Protein AF-A0A7C1WKE9-F1 (afdb_monomer)

Sequence (189 aa):
MGILKKLLPLLVLLLALAALLFVAGWFRPERHAARTRGVYRVPTEKVWERLANVQVWPSWLEAFHTVSSRPDVDGHDAYSVGTEFGDAVLVVEHQDDSGRLTTLLDAGAFQGRWIYELKDVPAGSELTITEIGDVGNPFLRGVMMFKDPHESMRDFLTDLGRALEVEPSIEDIDVTVEQAEADATRREE

Mean predicted aligned error: 4.4 Å

Secondary structure (DSSP, 8-state):
--THHHHHHHHHHHHHHHHHHHHHHHTS-SEEEEEEEEEESS-HHHHHHHHT-GGGGGGT-TT-SEEEEEEEETTEEEEEEEETTEEEEEEEEEE-SSSEEEEEEE-SS-EEEEEEEEEEETTEEEEEEEEEEE---HHHHHHHTTS-TTHHHHHHHHHHHHHTT-PPEEEEE---HHHHHHHHHTT--

Foldseek 3Di:
DDPVVVVVVVVVVVVVVLVVLLVQ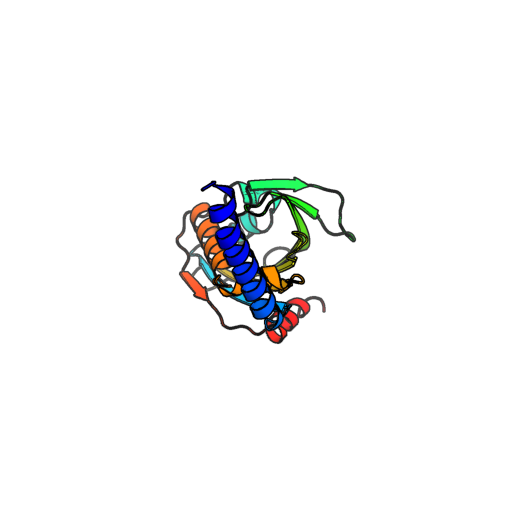LVPPDQKWKWKKKWDWQAALVLLCVQVVDPQCCCVQQVQWVHWDWDDADPPWTKIFTQGPLGIWIKTFPDDDDGFWTWIWIGPPQKIKIWIWGWDADPSHIMIMIMIIMGGPRSSVSSVCVPPDPCVSVVSRSQSSCVVVVTGIDMDIDDDGNVRSVCVVCVPVD

Nearest PDB structures (foldseek):
  3ijt-assembly1_A  TM=7.240E-01  e=4.901E-06  Streptococcus mutans
  4xrt-assembly1_A  TM=7.146E-01  e=1.389E-05  Streptomyces steffisburgensis
  3tfz-assembly1_B  TM=8.161E-01  e=7.883E-05  Streptomyces sp. R1128
  3pu2-assembly5_E  TM=6.970E-01  e=6.626E-05  Cereibacter sphaeroides 2.4.1
  4xrw-assembly1_A  TM=6.437E-01  e=1.652E-05  Amycolatopsis orientalis

pLDDT: mean 94.06, std 8.12, range [39.19, 98.75]

Solvent-accessible surface area (backbone atoms only — not comparable to full-atom values): 10120 Å² total; per-residue (Å²): 138,59,70,66,73,61,48,51,61,53,51,53,50,52,52,52,51,52,50,49,28,27,56,54,8,61,77,44,73,47,64,45,39,33,31,36,35,31,38,34,81,42,58,49,67,68,54,40,67,55,65,78,36,65,73,56,35,47,80,46,34,83,69,30,72,39,56,40,84,51,78,60,58,97,87,23,58,25,29,45,29,32,37,93,92,42,71,28,39,40,32,45,78,42,70,62,97,78,41,42,41,29,34,40,39,42,55,84,63,39,36,34,38,38,39,39,40,43,43,80,45,101,72,25,17,35,42,36,42,37,41,45,35,38,34,83,41,33,46,59,39,29,56,50,74,78,54,66,79,55,50,69,54,53,49,50,45,48,28,50,16,59,70,67,75,40,82,50,54,74,48,79,43,96,52,50,52,69,56,52,53,54,62,69,53,72,74,83,118

Radius of gyration: 19.4 Å; Cα contacts (8 Å, |Δi|>4): 355; chains: 1; bounding box: 64×35×43 Å

Structure (mmCIF, N/CA/C/O backbone):
data_AF-A0A7C1WKE9-F1
#
_entry.id   AF-A0A7C1WKE9-F1
#
loop_
_atom_site.group_PDB
_atom_site.id
_atom_site.type_symbol
_atom_site.label_atom_id
_atom_site.label_alt_id
_atom_site.label_comp_id
_atom_site.label_asym_id
_atom_site.label_entity_id
_atom_site.label_seq_id
_atom_site.pdbx_PDB_ins_code
_atom_site.Cartn_x
_atom_site.Cartn_y
_atom_site.Cartn_z
_atom_site.occupancy
_atom_site.B_iso_or_equiv
_atom_site.auth_seq_id
_atom_site.auth_comp_id
_atom_site.auth_asym_id
_atom_site.auth_atom_id
_atom_site.pdbx_PDB_model_num
ATOM 1 N N . MET A 1 1 ? 44.141 -13.281 -24.344 1.00 54.69 1 MET A N 1
ATOM 2 C CA . MET A 1 1 ? 42.767 -13.232 -24.898 1.00 54.69 1 MET A CA 1
ATOM 3 C C . MET A 1 1 ? 41.863 -12.653 -23.811 1.00 54.69 1 MET A C 1
ATOM 5 O O . MET A 1 1 ? 41.431 -13.380 -22.929 1.00 54.69 1 MET A O 1
ATOM 9 N N . GLY A 1 2 ? 41.787 -11.322 -23.756 1.00 69.00 2 GLY A N 1
ATOM 10 C CA . GLY A 1 2 ? 41.498 -10.574 -22.528 1.00 69.00 2 GLY A CA 1
ATOM 11 C C . GLY A 1 2 ? 40.038 -10.578 -22.084 1.00 69.00 2 GLY A C 1
ATOM 12 O O . GLY A 1 2 ? 39.134 -10.764 -22.895 1.00 69.00 2 GLY A O 1
ATOM 13 N N . ILE A 1 3 ? 39.849 -10.313 -20.789 1.00 72.75 3 ILE A N 1
ATOM 14 C CA . ILE A 1 3 ? 38.581 -10.136 -20.059 1.00 72.75 3 ILE A CA 1
ATOM 15 C C . ILE A 1 3 ? 37.539 -9.346 -20.878 1.00 72.75 3 ILE A C 1
ATOM 17 O O . ILE A 1 3 ? 36.375 -9.727 -20.917 1.00 72.75 3 ILE A O 1
ATOM 21 N N . LEU A 1 4 ? 37.974 -8.346 -21.650 1.00 73.06 4 LEU A N 1
ATOM 22 C CA . LEU A 1 4 ? 37.130 -7.539 -22.536 1.00 73.06 4 LEU A CA 1
ATOM 23 C C . LEU A 1 4 ? 36.320 -8.352 -23.571 1.00 73.06 4 LEU A C 1
ATOM 25 O O . LEU A 1 4 ? 35.161 -8.037 -23.822 1.00 73.06 4 LEU A O 1
ATOM 29 N N . LYS A 1 5 ? 36.873 -9.444 -24.123 1.00 77.06 5 LYS A N 1
ATOM 30 C CA . LYS A 1 5 ? 36.146 -10.325 -25.063 1.00 77.06 5 LYS A CA 1
ATOM 31 C C . LYS A 1 5 ? 35.060 -11.165 -24.380 1.00 77.06 5 LYS A C 1
ATOM 33 O O . LYS A 1 5 ? 34.159 -11.629 -25.064 1.00 77.06 5 LYS A O 1
ATOM 38 N N . LYS A 1 6 ? 35.156 -11.378 -23.060 1.00 81.31 6 LYS A N 1
ATOM 39 C CA . LYS A 1 6 ? 34.138 -12.077 -22.253 1.00 81.31 6 LYS A CA 1
ATOM 40 C C . LYS A 1 6 ? 33.083 -11.116 -21.698 1.00 81.31 6 LYS A C 1
ATOM 42 O O . LYS A 1 6 ? 31.936 -11.513 -21.544 1.00 81.31 6 LYS A O 1
ATOM 47 N N . LEU A 1 7 ? 33.453 -9.859 -21.449 1.00 89.81 7 LEU A N 1
ATOM 48 C CA . LEU A 1 7 ? 32.518 -8.823 -21.004 1.00 89.81 7 LEU A CA 1
ATOM 49 C C . LEU A 1 7 ? 31.553 -8.390 -22.113 1.00 89.81 7 LEU A C 1
ATOM 51 O O . LEU A 1 7 ? 30.388 -8.142 -21.834 1.00 89.81 7 LEU A O 1
ATOM 55 N N . LEU A 1 8 ? 32.009 -8.352 -23.367 1.00 93.62 8 LEU A N 1
ATOM 56 C CA . LEU A 1 8 ? 31.164 -7.964 -24.497 1.00 93.62 8 LEU A CA 1
ATOM 57 C C . LEU A 1 8 ? 29.917 -8.858 -24.694 1.00 93.62 8 LEU A C 1
ATOM 59 O O . LEU A 1 8 ? 28.824 -8.303 -24.760 1.00 93.62 8 LEU A O 1
ATOM 63 N N . PRO A 1 9 ? 30.007 -10.204 -24.765 1.00 93.94 9 PRO A N 1
ATOM 64 C CA . PRO A 1 9 ? 28.819 -11.047 -24.918 1.00 93.94 9 PRO A CA 1
ATOM 65 C C . PRO A 1 9 ? 27.896 -10.989 -23.696 1.00 93.94 9 PRO A C 1
ATOM 67 O O . PRO A 1 9 ? 26.682 -11.032 -23.863 1.00 93.94 9 PRO A O 1
ATOM 70 N N . LEU A 1 10 ? 28.449 -10.844 -22.485 1.00 94.94 10 LEU A N 1
ATOM 71 C CA . LEU A 1 10 ? 27.648 -10.648 -21.276 1.00 94.94 10 LEU A CA 1
ATOM 72 C C . LEU A 1 10 ? 26.853 -9.338 -21.347 1.00 94.94 10 LEU A C 1
ATOM 74 O O . LEU A 1 10 ? 25.659 -9.333 -21.073 1.00 94.94 10 LEU A O 1
ATOM 78 N N . LEU A 1 11 ? 27.491 -8.243 -21.768 1.00 95.62 11 LEU A N 1
ATOM 79 C CA . LEU A 1 11 ? 26.818 -6.959 -21.954 1.00 95.62 11 LEU A CA 1
ATOM 80 C C . LEU A 1 11 ? 25.716 -7.048 -23.019 1.00 95.62 11 LEU A C 1
ATOM 82 O O . LEU A 1 11 ? 24.614 -6.562 -22.790 1.00 95.62 11 LEU A O 1
ATOM 86 N N . VAL A 1 12 ? 25.983 -7.704 -24.153 1.00 96.75 12 VAL A N 1
ATOM 87 C CA . VAL A 1 12 ? 24.974 -7.923 -25.205 1.00 96.75 12 VAL A CA 1
ATOM 88 C C . VAL A 1 12 ? 23.787 -8.728 -24.673 1.00 96.75 12 VAL A C 1
ATOM 90 O O . VAL A 1 12 ? 22.647 -8.366 -24.947 1.00 96.75 12 VAL A O 1
ATOM 93 N N . LEU A 1 13 ? 24.034 -9.776 -23.882 1.00 96.88 13 LEU A N 1
ATOM 94 C CA . LEU A 1 13 ? 22.974 -10.569 -23.262 1.00 96.88 13 LEU A CA 1
ATOM 95 C C . LEU A 1 13 ? 22.125 -9.734 -22.291 1.00 96.88 13 LEU A C 1
ATOM 97 O O . LEU A 1 13 ? 20.900 -9.805 -22.347 1.00 96.88 13 LEU A O 1
ATOM 101 N N . LEU A 1 14 ? 22.755 -8.921 -21.437 1.00 96.88 14 LEU A N 1
ATOM 102 C CA . LEU A 1 14 ? 22.046 -8.046 -20.497 1.00 96.88 14 LEU A CA 1
ATOM 103 C C . LEU A 1 14 ? 21.197 -6.996 -21.222 1.00 96.88 14 LEU A C 1
ATOM 105 O O . LEU A 1 14 ? 20.050 -6.771 -20.845 1.00 96.88 14 LEU A O 1
ATOM 109 N N . LEU A 1 15 ? 21.725 -6.394 -22.291 1.00 97.69 15 LEU A N 1
ATOM 110 C CA . LEU A 1 15 ? 20.976 -5.445 -23.116 1.00 97.69 15 LEU A CA 1
ATOM 111 C C . LEU A 1 15 ? 19.807 -6.118 -23.845 1.00 97.69 15 LEU A C 1
ATOM 113 O O . LEU A 1 15 ? 18.724 -5.545 -23.909 1.00 97.69 15 LEU A O 1
ATOM 117 N N . ALA A 1 16 ? 19.998 -7.337 -24.358 1.00 97.56 16 ALA A N 1
ATOM 118 C CA . ALA A 1 16 ? 18.929 -8.105 -24.990 1.00 97.56 16 ALA A C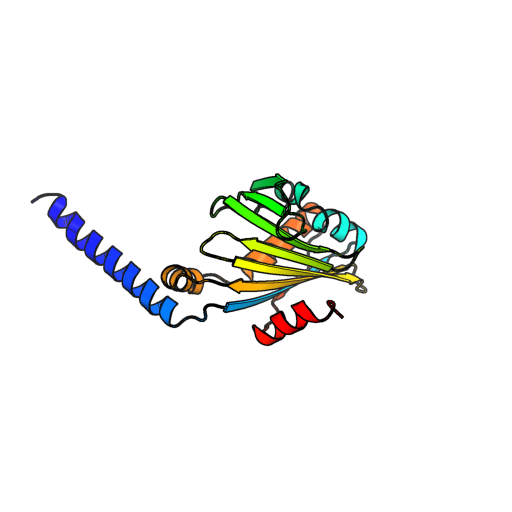A 1
ATOM 119 C C . ALA A 1 16 ? 17.814 -8.453 -23.991 1.00 97.56 16 ALA A C 1
ATOM 121 O O . ALA A 1 16 ? 16.636 -8.326 -24.321 1.00 97.56 16 ALA A O 1
ATOM 122 N N . LEU A 1 17 ? 18.171 -8.833 -22.760 1.00 96.94 17 LEU A N 1
ATOM 123 C CA . LEU A 1 17 ? 17.201 -9.093 -21.698 1.00 96.94 17 LEU A CA 1
ATOM 124 C C . LEU A 1 17 ? 16.449 -7.818 -21.299 1.00 96.94 17 LEU A C 1
ATOM 126 O O . LEU A 1 17 ? 15.226 -7.839 -21.186 1.00 96.94 17 LEU A O 1
ATOM 130 N N . ALA A 1 18 ? 17.154 -6.695 -21.149 1.00 96.81 18 ALA A N 1
ATOM 131 C CA . ALA A 1 18 ? 16.524 -5.418 -20.837 1.00 96.81 18 ALA A CA 1
ATOM 132 C C . ALA A 1 18 ? 15.559 -4.962 -21.945 1.00 96.81 18 ALA A C 1
ATOM 134 O O . ALA A 1 18 ? 14.454 -4.506 -21.654 1.00 96.81 18 ALA A O 1
ATOM 135 N N . ALA A 1 19 ? 15.940 -5.147 -23.213 1.00 97.62 19 ALA A N 1
ATOM 136 C CA . ALA A 1 19 ? 15.076 -4.874 -24.356 1.00 97.62 19 ALA A CA 1
ATOM 137 C C . ALA A 1 19 ? 13.833 -5.777 -24.364 1.00 97.62 19 ALA A C 1
ATOM 139 O O . ALA A 1 19 ? 12.737 -5.300 -24.650 1.00 97.62 19 ALA A O 1
ATOM 140 N N . LEU A 1 20 ? 13.975 -7.058 -24.007 1.00 97.31 20 LEU A N 1
ATOM 141 C CA . LEU 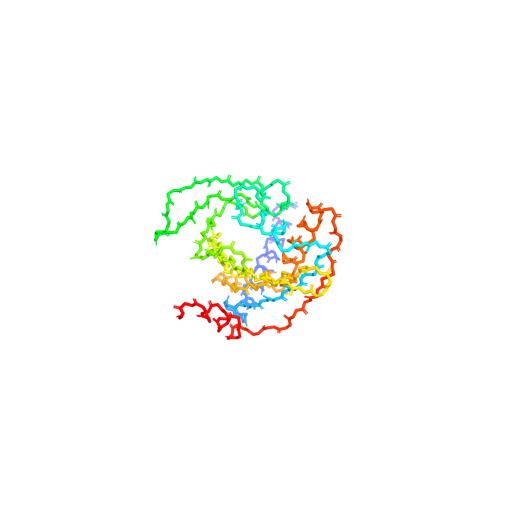A 1 20 ? 12.844 -7.980 -23.909 1.00 97.31 20 LEU A CA 1
ATOM 142 C C . LEU A 1 20 ? 11.852 -7.548 -22.822 1.00 97.31 20 LEU A C 1
ATOM 144 O O . LEU A 1 20 ? 10.653 -7.525 -23.084 1.00 97.31 20 LEU A O 1
ATOM 148 N N . LEU A 1 21 ? 12.342 -7.165 -21.638 1.00 97.69 21 LEU A N 1
ATOM 149 C CA . LEU A 1 21 ? 11.501 -6.646 -20.553 1.00 97.69 21 LEU A CA 1
ATOM 150 C C . LEU A 1 21 ? 10.772 -5.367 -20.974 1.00 97.69 21 LEU A C 1
ATOM 152 O O . LEU A 1 21 ? 9.570 -5.249 -20.762 1.00 97.69 21 LEU A O 1
ATOM 156 N N . PHE A 1 22 ? 11.474 -4.444 -21.634 1.00 97.38 22 PHE A N 1
ATOM 157 C CA . PHE A 1 22 ? 10.868 -3.223 -22.159 1.00 97.38 22 PHE A CA 1
ATOM 158 C C . PHE A 1 22 ? 9.744 -3.523 -23.161 1.00 97.38 22 PHE A C 1
ATOM 160 O O . PHE A 1 22 ? 8.651 -2.976 -23.037 1.00 97.38 22 PHE A O 1
ATOM 167 N N . VAL A 1 23 ? 9.981 -4.418 -24.128 1.00 97.62 23 VAL A N 1
ATOM 168 C CA . VAL A 1 23 ? 8.966 -4.815 -25.118 1.00 97.62 23 VAL A CA 1
ATOM 169 C C . VAL A 1 23 ? 7.790 -5.518 -24.444 1.00 97.62 23 VAL A C 1
ATOM 171 O O . VAL A 1 23 ? 6.647 -5.199 -24.751 1.00 97.62 23 VAL A O 1
ATOM 174 N N . ALA A 1 24 ? 8.039 -6.436 -23.508 1.00 96.44 24 ALA A N 1
ATOM 175 C CA . ALA A 1 24 ? 6.979 -7.126 -22.779 1.00 96.44 24 ALA A CA 1
ATOM 176 C C . ALA A 1 24 ? 6.102 -6.140 -21.994 1.00 96.44 24 ALA A C 1
ATOM 178 O O . ALA A 1 24 ? 4.878 -6.179 -22.104 1.00 96.44 24 ALA A O 1
ATOM 179 N N . GLY A 1 25 ? 6.718 -5.213 -21.259 1.00 95.38 25 GLY A N 1
ATOM 180 C CA . GLY A 1 25 ? 6.001 -4.199 -20.493 1.00 95.38 25 GLY A CA 1
ATOM 181 C C . GLY A 1 25 ? 5.319 -3.126 -21.343 1.00 95.38 25 GLY A C 1
ATOM 182 O O . GLY A 1 25 ? 4.332 -2.541 -20.902 1.00 95.38 25 GLY A O 1
ATOM 183 N N . TRP A 1 26 ? 5.754 -2.915 -22.588 1.00 95.94 26 TRP A N 1
ATOM 184 C CA . TRP A 1 26 ? 5.042 -2.068 -23.550 1.00 95.94 26 TRP A CA 1
ATOM 185 C C . TRP A 1 26 ? 3.631 -2.589 -23.859 1.00 95.94 26 TRP A C 1
ATOM 187 O O . TRP A 1 26 ? 2.717 -1.799 -24.068 1.00 95.94 26 TRP A O 1
ATOM 197 N N . PHE A 1 27 ? 3.433 -3.911 -23.840 1.00 95.75 27 PHE A N 1
ATOM 198 C CA . PHE A 1 27 ? 2.121 -4.542 -24.034 1.00 95.75 27 PHE A CA 1
ATOM 199 C C . PHE A 1 27 ? 1.302 -4.674 -22.744 1.00 95.75 27 PHE A C 1
ATOM 201 O O . PHE A 1 27 ? 0.187 -5.195 -22.777 1.00 95.75 27 PHE A O 1
ATOM 208 N N . ARG A 1 28 ? 1.840 -4.239 -21.600 1.00 93.62 28 ARG A N 1
ATOM 209 C CA . ARG A 1 28 ? 1.120 -4.243 -20.325 1.00 93.62 28 ARG A CA 1
ATOM 210 C C . ARG A 1 28 ? 0.379 -2.915 -20.142 1.00 93.62 28 ARG A C 1
ATOM 212 O O . ARG A 1 28 ? 0.954 -1.872 -20.459 1.00 93.62 28 ARG A O 1
ATOM 219 N N . PRO A 1 29 ? -0.858 -2.942 -19.615 1.00 93.50 29 PRO A N 1
ATOM 220 C CA . PRO A 1 29 ? -1.557 -1.730 -19.211 1.00 93.50 29 PRO A CA 1
ATOM 221 C C . PRO A 1 29 ? -0.726 -0.896 -18.231 1.00 93.50 29 PRO A C 1
ATOM 223 O O . PRO A 1 29 ? -0.015 -1.448 -17.392 1.00 93.50 29 PRO A O 1
ATOM 226 N N . GLU A 1 30 ? -0.831 0.426 -18.347 1.00 94.06 30 GLU A N 1
ATOM 227 C CA . GLU A 1 30 ? -0.261 1.379 -17.384 1.00 94.06 30 GLU A CA 1
ATOM 228 C C . GLU A 1 30 ? -0.926 1.262 -16.020 1.00 94.06 30 GLU A C 1
ATOM 230 O O . GLU A 1 30 ? -0.241 1.193 -15.000 1.00 94.06 30 GLU A O 1
ATOM 235 N N . ARG A 1 31 ? -2.256 1.150 -16.034 1.00 94.88 31 ARG A N 1
ATOM 236 C CA . ARG A 1 31 ? -3.070 0.976 -14.840 1.00 94.88 31 ARG A CA 1
ATOM 237 C C . ARG A 1 31 ? -3.374 -0.479 -14.555 1.00 94.88 31 ARG A C 1
ATOM 239 O O . ARG A 1 31 ? -3.693 -1.254 -15.457 1.00 94.88 31 ARG A O 1
ATOM 246 N N . HIS A 1 32 ? -3.344 -0.815 -13.279 1.00 95.06 32 HIS A N 1
ATOM 247 C CA . HIS A 1 32 ? -3.804 -2.086 -12.753 1.00 95.06 32 HIS A CA 1
ATOM 248 C C . HIS A 1 32 ? -4.565 -1.853 -11.453 1.00 95.06 32 HIS A C 1
ATOM 250 O O . HIS A 1 32 ? -4.479 -0.788 -10.844 1.00 95.06 32 HIS A O 1
ATOM 256 N N . ALA A 1 33 ? -5.342 -2.853 -11.064 1.00 96.69 33 ALA A N 1
ATOM 257 C CA . ALA A 1 33 ? -6.023 -2.856 -9.790 1.00 96.69 33 ALA A CA 1
ATOM 258 C C . ALA A 1 33 ? -5.912 -4.236 -9.165 1.00 96.69 33 ALA A C 1
ATOM 260 O O . ALA A 1 33 ? -5.859 -5.244 -9.875 1.00 96.69 33 ALA A O 1
ATOM 261 N N . ALA A 1 34 ? -5.883 -4.252 -7.844 1.00 97.69 34 ALA A N 1
ATOM 262 C CA . ALA A 1 34 ? -5.886 -5.466 -7.059 1.00 97.69 34 ALA A CA 1
ATOM 263 C C . ALA A 1 34 ? -6.632 -5.212 -5.750 1.00 97.69 34 ALA A C 1
ATOM 265 O O . ALA A 1 34 ? -6.722 -4.080 -5.269 1.00 97.69 34 ALA A O 1
ATOM 266 N N . ARG A 1 35 ? -7.231 -6.267 -5.202 1.00 98.38 35 ARG A N 1
ATOM 267 C CA . ARG A 1 35 ? -8.013 -6.182 -3.974 1.00 98.38 35 ARG A CA 1
ATOM 268 C C . ARG A 1 35 ? -7.756 -7.389 -3.106 1.00 98.38 35 ARG A C 1
ATOM 270 O O . ARG A 1 35 ? -7.774 -8.522 -3.576 1.00 98.38 35 ARG A O 1
ATOM 277 N N . THR A 1 36 ? -7.579 -7.134 -1.823 1.00 98.75 36 THR A N 1
ATOM 278 C CA . THR A 1 36 ? -7.370 -8.178 -0.828 1.00 98.75 36 THR A CA 1
ATOM 279 C C . THR A 1 36 ? -8.150 -7.829 0.422 1.00 98.75 36 THR A C 1
ATOM 281 O O . THR A 1 36 ? -8.257 -6.664 0.808 1.00 98.75 36 THR A O 1
ATOM 284 N N . ARG A 1 37 ? -8.718 -8.842 1.062 1.00 98.56 37 ARG A N 1
ATOM 285 C CA . ARG A 1 37 ? -9.500 -8.706 2.282 1.00 98.56 37 ARG A CA 1
ATOM 286 C C . ARG A 1 37 ? -8.854 -9.493 3.411 1.00 98.56 37 ARG A C 1
ATOM 288 O O . ARG A 1 37 ? -8.516 -10.658 3.230 1.00 98.56 37 ARG A O 1
ATOM 295 N N . GLY A 1 38 ? -8.770 -8.878 4.587 1.00 98.62 38 GLY A N 1
ATOM 296 C CA . GLY A 1 38 ? -8.392 -9.515 5.844 1.00 98.62 38 GLY A CA 1
ATOM 297 C C . GLY A 1 38 ? -9.514 -9.438 6.877 1.00 98.62 38 GLY A C 1
ATOM 298 O O . GLY A 1 38 ? -10.144 -8.394 7.037 1.00 98.62 38 GLY A O 1
ATOM 299 N N . VAL A 1 39 ? -9.758 -10.531 7.603 1.00 98.69 39 VAL A N 1
ATOM 300 C CA . VAL A 1 39 ? -10.671 -10.556 8.757 1.00 98.69 39 VAL A CA 1
ATOM 301 C C . VAL A 1 39 ? -9.880 -10.784 10.039 1.00 98.69 39 VAL A C 1
ATOM 303 O O . VAL A 1 39 ? -9.194 -11.800 10.170 1.00 98.69 39 VAL A O 1
ATOM 306 N N . TYR A 1 40 ? -10.030 -9.875 11.003 1.00 98.56 40 TYR A N 1
ATOM 307 C CA . TYR A 1 40 ? -9.383 -9.921 12.312 1.00 98.56 40 TYR A CA 1
ATOM 308 C C . TYR A 1 40 ? -10.402 -10.183 13.420 1.00 98.56 40 TYR A C 1
ATOM 310 O O . TYR A 1 40 ? -11.486 -9.601 13.448 1.00 98.56 40 TYR A O 1
ATOM 318 N N . ARG A 1 41 ? -10.034 -11.008 14.407 1.00 98.06 41 ARG A N 1
ATOM 319 C CA . ARG A 1 41 ? -10.877 -11.288 15.588 1.00 98.06 41 ARG A CA 1
ATOM 320 C C . ARG A 1 41 ? -10.728 -10.230 16.684 1.00 98.06 41 ARG A C 1
ATOM 322 O O . ARG A 1 41 ? -10.586 -10.557 17.861 1.00 98.06 41 ARG A O 1
ATOM 329 N N . VAL A 1 42 ? -10.732 -8.962 16.287 1.00 98.12 42 VAL A N 1
ATOM 330 C CA . VAL A 1 42 ? -10.696 -7.795 17.177 1.00 98.12 42 VAL A CA 1
ATOM 331 C C . VAL A 1 42 ? -11.708 -6.743 16.702 1.00 98.12 42 VAL A C 1
ATOM 333 O O . VAL A 1 42 ? -12.057 -6.748 15.519 1.00 98.12 42 VAL A O 1
ATOM 336 N N . PRO A 1 43 ? -12.188 -5.854 17.593 1.00 97.62 43 PRO A N 1
ATOM 337 C CA . PRO A 1 43 ? -13.066 -4.745 17.213 1.00 97.62 43 PRO A CA 1
ATOM 338 C C . PRO A 1 43 ? -12.419 -3.803 16.189 1.00 97.62 43 PRO A C 1
ATOM 340 O O . PRO A 1 43 ? -11.189 -3.677 16.160 1.00 97.62 43 PRO A O 1
ATOM 343 N N . THR A 1 44 ? -13.237 -3.135 15.374 1.00 97.19 44 THR A N 1
ATOM 344 C CA . THR A 1 44 ? -12.781 -2.187 14.345 1.00 97.19 44 THR A CA 1
ATOM 345 C C . THR A 1 44 ? -11.971 -1.043 14.942 1.00 97.19 44 THR A C 1
ATOM 347 O O . THR A 1 44 ? -10.966 -0.654 14.357 1.00 97.19 44 THR A O 1
ATOM 350 N N . GLU A 1 45 ? -12.286 -0.585 16.153 1.00 96.56 45 GLU A N 1
ATOM 351 C CA . GLU A 1 45 ? -11.559 0.501 16.816 1.00 96.56 45 GLU A CA 1
ATOM 352 C C . GLU A 1 45 ? -10.073 0.168 17.000 1.00 96.56 45 GLU A C 1
ATOM 354 O O . GLU A 1 45 ? -9.213 1.008 16.750 1.00 96.56 45 GLU A O 1
ATOM 359 N N . LYS A 1 46 ? -9.746 -1.085 17.347 1.00 96.44 46 LYS A N 1
ATOM 360 C CA . LYS A 1 46 ? -8.347 -1.517 17.510 1.00 96.44 46 LYS A CA 1
ATOM 361 C C . LYS A 1 46 ? -7.575 -1.520 16.194 1.00 96.44 46 LYS A C 1
ATOM 363 O O . LYS A 1 46 ? -6.389 -1.200 16.177 1.00 96.44 46 LYS A O 1
ATOM 368 N N . VAL A 1 47 ? -8.233 -1.920 15.107 1.00 97.56 47 VAL A N 1
ATOM 369 C CA . VAL A 1 47 ? -7.640 -1.885 13.764 1.00 97.56 47 VAL A CA 1
ATOM 370 C C . VAL A 1 47 ? -7.444 -0.431 13.337 1.00 97.56 47 VAL A C 1
ATOM 372 O O . VAL A 1 47 ? -6.368 -0.059 12.867 1.00 97.56 47 VAL A O 1
ATOM 375 N N . TRP A 1 48 ? -8.458 0.403 13.569 1.00 97.69 48 TRP A N 1
ATOM 376 C CA . TRP A 1 48 ? -8.464 1.810 13.198 1.00 97.69 48 TRP A CA 1
ATOM 377 C C . TRP A 1 48 ? -7.373 2.615 13.908 1.00 97.69 48 TRP A C 1
ATOM 379 O O . TRP A 1 48 ? -6.651 3.349 13.245 1.00 97.69 48 TRP A O 1
ATOM 389 N N . GLU A 1 49 ? -7.163 2.418 15.215 1.00 95.19 49 GLU A N 1
ATOM 390 C CA . GLU A 1 49 ? -6.097 3.078 15.992 1.00 95.19 49 GLU A CA 1
ATOM 391 C C . GLU A 1 49 ? -4.700 2.936 15.359 1.00 95.19 49 GLU A C 1
ATOM 393 O O . GLU A 1 49 ? -3.866 3.839 15.467 1.00 95.19 49 GLU A O 1
ATOM 398 N N . ARG A 1 50 ? -4.432 1.805 14.693 1.00 95.62 50 ARG A N 1
ATOM 399 C CA . ARG A 1 50 ? -3.170 1.547 13.984 1.00 95.62 50 ARG A CA 1
ATOM 400 C C . ARG A 1 50 ? -3.188 2.089 12.562 1.00 95.62 50 ARG A C 1
ATOM 402 O O . ARG A 1 50 ? -2.225 2.730 12.146 1.00 95.62 50 ARG A O 1
ATOM 409 N N . LEU A 1 51 ? -4.272 1.829 11.835 1.00 97.25 51 LEU A N 1
ATOM 410 C CA . LEU A 1 51 ? -4.420 2.197 10.430 1.00 97.25 51 LEU A CA 1
ATOM 411 C C . LEU A 1 51 ? -4.423 3.721 10.239 1.00 97.25 51 LEU A C 1
ATOM 413 O O . LEU A 1 51 ? -3.674 4.237 9.416 1.00 97.25 51 LEU A O 1
ATOM 417 N N . ALA A 1 52 ? -5.208 4.435 11.046 1.00 96.19 52 ALA A N 1
ATOM 418 C CA . ALA A 1 52 ? -5.441 5.876 10.964 1.00 96.19 52 ALA A CA 1
ATOM 419 C C . ALA A 1 52 ? -4.197 6.736 11.243 1.00 96.19 52 ALA A C 1
ATOM 421 O O . ALA A 1 52 ? -4.163 7.908 10.870 1.00 96.19 52 ALA A O 1
ATOM 422 N N . ASN A 1 53 ? -3.186 6.188 11.922 1.00 95.38 53 ASN A N 1
ATOM 423 C CA . ASN A 1 53 ? -1.985 6.920 12.306 1.00 95.38 53 ASN A CA 1
ATOM 424 C C . ASN A 1 53 ? -0.783 6.488 11.454 1.00 95.38 53 ASN A C 1
ATOM 426 O O . ASN A 1 53 ? 0.050 5.679 11.864 1.00 95.38 53 ASN A O 1
ATOM 430 N N . VAL A 1 54 ? -0.675 7.080 10.265 1.00 96.31 54 VAL A N 1
ATOM 431 C CA . VAL A 1 54 ? 0.395 6.813 9.287 1.00 96.31 54 VAL A CA 1
ATOM 432 C C . VAL A 1 54 ? 1.802 6.968 9.883 1.00 96.31 54 VAL A C 1
ATOM 434 O O . VAL A 1 54 ? 2.715 6.219 9.545 1.00 96.31 54 VAL A O 1
ATOM 437 N N . GLN A 1 55 ? 1.993 7.890 10.830 1.00 96.25 55 GLN A N 1
ATOM 438 C CA . GLN A 1 55 ? 3.304 8.153 11.438 1.00 96.25 55 GLN A CA 1
ATOM 439 C C . GLN A 1 55 ? 3.848 6.967 12.238 1.00 96.25 55 GLN A C 1
ATOM 441 O O . GLN A 1 55 ? 5.063 6.846 12.396 1.00 96.25 55 GLN A O 1
ATOM 446 N N . VAL A 1 56 ? 2.976 6.081 12.732 1.00 96.19 56 VAL A N 1
ATOM 447 C CA . VAL A 1 56 ? 3.397 4.887 13.477 1.00 96.19 56 VAL A CA 1
ATOM 448 C C . VAL A 1 56 ? 3.510 3.644 12.605 1.00 96.19 56 VAL A C 1
ATOM 450 O O . VAL A 1 56 ? 3.925 2.607 13.122 1.00 96.19 56 VAL A O 1
ATOM 453 N N . TRP A 1 57 ? 3.186 3.716 11.310 1.00 97.81 57 TRP A N 1
ATOM 454 C CA . TRP A 1 57 ? 3.292 2.569 10.402 1.00 97.81 57 TRP A CA 1
ATOM 455 C C . TRP A 1 57 ? 4.670 1.896 10.442 1.00 97.81 57 TRP A C 1
ATOM 457 O O . TRP A 1 57 ? 4.689 0.682 10.606 1.00 97.81 57 TRP A O 1
ATOM 467 N N . PRO A 1 58 ? 5.816 2.611 10.479 1.00 97.88 58 PRO A N 1
ATOM 468 C CA . PRO A 1 58 ? 7.128 1.960 10.554 1.00 97.88 58 PRO A CA 1
ATOM 469 C C . PRO A 1 58 ? 7.369 1.088 11.787 1.00 97.88 58 PRO A C 1
ATOM 471 O O . PRO A 1 58 ? 8.315 0.310 11.825 1.00 97.88 58 PRO A O 1
ATOM 474 N N . SER A 1 59 ? 6.551 1.234 12.835 1.00 97.50 59 SER A N 1
ATOM 475 C CA . SER A 1 59 ? 6.667 0.390 14.028 1.00 97.50 59 SER A CA 1
ATOM 476 C C . SER A 1 59 ? 6.091 -1.014 13.841 1.00 97.50 59 SER A C 1
ATOM 478 O O . SER A 1 59 ? 6.331 -1.870 14.692 1.00 97.50 59 SER A O 1
ATOM 480 N N . TRP A 1 60 ? 5.319 -1.247 12.775 1.00 97.81 60 TRP A N 1
ATOM 481 C CA . TRP A 1 60 ? 4.615 -2.510 12.568 1.00 97.81 60 TRP A CA 1
ATOM 482 C C . TRP A 1 60 ? 4.499 -2.971 11.111 1.00 97.81 60 TRP A C 1
ATOM 484 O O . TRP A 1 60 ? 4.379 -4.171 10.896 1.00 97.81 60 TRP A O 1
ATOM 494 N N . LEU A 1 61 ? 4.537 -2.060 10.140 1.00 97.69 61 LEU A N 1
ATOM 495 C CA . LEU A 1 61 ? 4.452 -2.339 8.710 1.00 97.69 61 LEU A CA 1
ATOM 496 C C . LEU A 1 61 ? 5.859 -2.382 8.110 1.00 97.69 61 LEU A C 1
ATOM 498 O O . LEU A 1 61 ? 6.496 -1.339 7.952 1.00 97.69 61 LEU A O 1
ATOM 502 N N . GLU A 1 62 ? 6.340 -3.571 7.755 1.00 96.88 62 GLU A N 1
ATOM 503 C CA . GLU A 1 62 ? 7.728 -3.786 7.327 1.00 96.88 62 GLU A CA 1
ATOM 504 C C . GLU A 1 62 ? 8.074 -3.035 6.034 1.00 96.88 62 GLU A C 1
ATOM 506 O O . GLU A 1 62 ? 9.207 -2.589 5.863 1.00 96.88 62 GLU A O 1
ATOM 511 N N . ALA A 1 63 ? 7.086 -2.814 5.160 1.00 94.75 63 ALA A N 1
ATOM 512 C CA . ALA A 1 63 ? 7.256 -2.073 3.910 1.00 94.75 63 ALA A CA 1
ATOM 513 C C . ALA A 1 63 ? 7.651 -0.591 4.106 1.00 94.75 63 ALA A C 1
ATOM 515 O O . ALA A 1 63 ? 8.159 0.038 3.173 1.00 94.75 63 ALA A O 1
ATOM 516 N N . PHE A 1 64 ? 7.425 -0.023 5.298 1.00 96.38 64 PHE A N 1
ATOM 517 C CA . PHE A 1 64 ? 7.738 1.367 5.630 1.00 96.38 64 PHE A CA 1
ATOM 518 C C . PHE A 1 64 ? 8.864 1.421 6.665 1.00 96.38 64 PHE A C 1
ATOM 520 O O . PHE A 1 64 ? 8.670 1.162 7.845 1.00 96.38 64 PHE A O 1
ATOM 527 N N . HIS A 1 65 ? 10.055 1.831 6.244 1.00 96.38 65 HIS A N 1
ATOM 528 C CA . HIS A 1 65 ? 11.221 1.945 7.122 1.00 96.38 65 HIS A CA 1
ATOM 529 C C . HIS A 1 65 ? 11.227 3.247 7.930 1.00 96.38 65 HIS A C 1
ATOM 531 O O . HIS A 1 65 ? 11.685 3.287 9.072 1.00 96.38 65 HIS A O 1
ATOM 537 N N . THR A 1 66 ? 10.755 4.337 7.326 1.00 96.88 66 THR A N 1
ATOM 538 C CA . THR A 1 66 ? 10.688 5.662 7.949 1.00 96.88 66 THR A CA 1
ATOM 539 C C . THR A 1 66 ? 9.424 6.377 7.497 1.00 96.88 66 THR A C 1
ATOM 541 O O . THR A 1 66 ? 8.968 6.196 6.371 1.00 96.88 66 THR A O 1
ATOM 544 N N . VAL A 1 67 ? 8.864 7.211 8.371 1.00 97.94 67 VAL A N 1
ATOM 545 C CA . VAL A 1 67 ? 7.785 8.149 8.047 1.00 97.94 67 VAL A CA 1
ATOM 546 C C . VAL A 1 67 ? 8.109 9.471 8.733 1.00 97.94 67 VAL A C 1
ATOM 548 O O . VAL A 1 67 ? 8.476 9.502 9.907 1.00 97.94 67 VAL A O 1
ATOM 551 N N . SER A 1 68 ? 8.001 10.571 7.995 1.00 97.44 68 SER A N 1
ATOM 552 C CA . SER A 1 68 ? 8.226 11.923 8.509 1.00 97.44 68 SER A CA 1
ATOM 553 C C . SER A 1 68 ? 7.243 12.895 7.875 1.00 97.44 68 SER A C 1
ATOM 555 O O . SER A 1 68 ? 7.000 12.835 6.671 1.00 97.44 68 SER A O 1
ATOM 557 N N . SER A 1 69 ? 6.657 13.783 8.678 1.00 96.69 69 SER A N 1
ATOM 558 C CA . SER A 1 69 ? 5.752 14.814 8.169 1.00 96.69 69 SER A CA 1
ATOM 559 C C . SER A 1 69 ? 6.472 15.757 7.209 1.00 96.69 69 SER A C 1
ATOM 561 O O . SER A 1 69 ? 7.654 16.069 7.374 1.00 96.69 69 SER A O 1
ATOM 563 N N . ARG A 1 70 ? 5.730 16.261 6.230 1.00 96.50 70 ARG A N 1
ATOM 564 C CA . ARG A 1 70 ? 6.165 17.296 5.287 1.00 96.50 70 ARG A CA 1
ATOM 565 C C . ARG A 1 70 ? 5.035 18.320 5.110 1.00 96.50 70 ARG A C 1
ATOM 567 O O . ARG A 1 70 ? 3.954 18.100 5.652 1.00 96.50 70 ARG A O 1
ATOM 574 N N . PRO A 1 71 ? 5.267 19.445 4.407 1.00 97.06 71 PRO A N 1
ATOM 575 C CA . PRO A 1 71 ? 4.177 20.342 4.037 1.00 97.06 71 PRO A CA 1
ATOM 576 C C . PRO A 1 71 ? 3.072 19.581 3.306 1.00 97.06 71 PRO A C 1
ATOM 578 O O . PRO A 1 71 ? 3.378 18.628 2.579 1.00 97.06 71 PRO A O 1
ATOM 581 N N . ASP A 1 72 ? 1.831 20.016 3.510 1.00 95.88 72 ASP A N 1
ATOM 582 C CA . ASP A 1 72 ? 0.663 19.445 2.852 1.00 95.88 72 ASP A CA 1
ATOM 583 C C . ASP A 1 72 ? 0.809 19.478 1.324 1.00 95.88 72 ASP A C 1
ATOM 585 O O . ASP A 1 72 ? 1.543 20.294 0.752 1.00 95.88 72 ASP A O 1
ATOM 589 N N . VAL A 1 73 ? 0.127 18.546 0.666 1.00 95.75 73 VAL A N 1
ATOM 590 C CA . VAL A 1 73 ? 0.014 18.490 -0.792 1.00 95.75 73 VAL A CA 1
ATOM 591 C C . VAL A 1 73 ? -1.451 18.712 -1.122 1.00 95.75 73 VAL A C 1
ATOM 593 O O . VAL A 1 73 ? -2.293 17.915 -0.726 1.00 95.75 73 VAL A O 1
ATOM 596 N N . ASP A 1 74 ? -1.755 19.818 -1.797 1.00 93.69 74 ASP A N 1
ATOM 597 C CA . ASP A 1 74 ? -3.122 20.203 -2.167 1.00 93.69 74 ASP A CA 1
ATOM 598 C C . ASP A 1 74 ? -4.105 20.235 -0.976 1.00 93.69 74 ASP A C 1
ATOM 600 O O . ASP A 1 74 ? -5.287 19.933 -1.119 1.00 93.69 74 ASP A O 1
ATOM 604 N N . GLY A 1 75 ? -3.628 20.624 0.216 1.00 94.00 75 GLY A N 1
ATOM 605 C CA . GLY A 1 75 ? -4.434 20.667 1.440 1.00 94.00 75 GLY A CA 1
ATOM 606 C C . GLY A 1 75 ? -4.580 19.325 2.165 1.00 94.00 75 GLY A C 1
ATOM 607 O O . GLY A 1 75 ? -5.285 19.267 3.172 1.00 94.00 75 GLY A O 1
ATOM 608 N N . HIS A 1 76 ? -3.917 18.269 1.689 1.00 96.06 76 HIS A N 1
ATOM 609 C CA . HIS A 1 76 ? -3.902 16.947 2.308 1.00 96.06 76 HIS A CA 1
ATOM 610 C C . HIS A 1 76 ? -2.637 16.709 3.133 1.00 96.06 76 HIS A C 1
ATOM 612 O O . HIS A 1 76 ? -1.532 17.095 2.734 1.00 96.06 76 HIS A O 1
ATOM 618 N N . ASP A 1 77 ? -2.791 15.998 4.253 1.00 97.25 77 ASP A N 1
ATOM 619 C CA . ASP A 1 77 ? -1.663 15.537 5.058 1.00 97.25 77 ASP A CA 1
ATOM 620 C C . ASP A 1 77 ? -0.715 14.698 4.200 1.00 97.25 77 ASP A C 1
ATOM 622 O O . ASP A 1 77 ? -1.117 13.740 3.534 1.00 97.25 77 ASP A O 1
ATOM 626 N N . ALA A 1 78 ? 0.567 15.050 4.235 1.00 98.00 78 ALA A N 1
ATOM 627 C CA . ALA A 1 78 ? 1.586 14.404 3.431 1.00 98.00 78 ALA A CA 1
ATOM 628 C C . ALA A 1 78 ? 2.800 14.013 4.273 1.00 98.00 78 ALA A C 1
ATOM 630 O O . ALA A 1 78 ? 3.189 14.682 5.238 1.00 98.00 78 ALA A O 1
ATOM 631 N N . TYR A 1 79 ? 3.441 12.929 3.849 1.00 98.31 79 TYR A N 1
ATOM 632 C CA . TYR A 1 79 ? 4.553 12.297 4.537 1.00 98.31 79 TYR A CA 1
ATOM 633 C C . TYR A 1 79 ? 5.659 11.938 3.546 1.00 98.31 79 TYR A C 1
ATOM 635 O O . TYR A 1 79 ? 5.397 11.456 2.446 1.00 98.31 79 TYR A O 1
ATOM 643 N N . SER A 1 80 ? 6.909 12.165 3.935 1.00 97.94 80 SER A N 1
ATOM 644 C CA . SER A 1 80 ? 8.058 11.531 3.289 1.00 97.94 80 SER A CA 1
ATOM 645 C C . SER A 1 80 ? 8.264 10.167 3.932 1.00 97.94 80 SER A C 1
ATOM 647 O O . SER A 1 80 ? 8.382 10.082 5.162 1.00 97.94 80 SER A O 1
ATOM 649 N N . VAL A 1 81 ? 8.294 9.117 3.114 1.00 97.88 81 VAL A N 1
ATOM 650 C CA . VAL A 1 81 ? 8.343 7.728 3.575 1.00 97.88 81 VAL A CA 1
ATOM 651 C C . VAL A 1 81 ? 9.508 6.987 2.931 1.00 97.88 81 VAL A C 1
ATOM 653 O O . VAL A 1 81 ? 9.749 7.132 1.737 1.00 97.88 81 VAL A O 1
ATOM 656 N N . GLY A 1 82 ? 10.250 6.215 3.718 1.00 97.38 82 GLY A N 1
ATOM 657 C CA . GLY A 1 82 ? 11.312 5.343 3.218 1.00 97.38 82 GLY A CA 1
ATOM 658 C C . GLY A 1 82 ? 10.785 3.928 3.017 1.00 97.38 82 GLY A C 1
ATOM 659 O O . GLY A 1 82 ? 10.199 3.365 3.938 1.00 97.38 82 GLY A O 1
ATOM 660 N N . THR A 1 83 ? 11.018 3.345 1.845 1.00 93.94 83 THR A N 1
ATOM 661 C CA . THR A 1 83 ? 10.586 1.982 1.483 1.00 93.94 83 THR A CA 1
ATOM 662 C C . THR A 1 83 ? 11.779 1.135 1.034 1.00 93.94 83 THR A C 1
ATOM 664 O O . THR A 1 83 ? 12.902 1.637 0.922 1.00 93.94 83 THR A O 1
ATOM 667 N N . GLU A 1 84 ? 11.565 -0.146 0.725 1.00 89.56 84 GLU A N 1
ATOM 668 C CA . GLU A 1 84 ? 12.597 -0.979 0.086 1.00 89.56 84 GLU A CA 1
ATOM 669 C C . GLU A 1 84 ? 13.038 -0.451 -1.296 1.00 89.56 84 GLU A C 1
ATOM 671 O O . GLU A 1 84 ? 14.167 -0.696 -1.723 1.00 89.56 84 GLU A O 1
ATOM 676 N N . PHE A 1 85 ? 12.181 0.325 -1.973 1.00 85.19 85 PHE A N 1
ATOM 677 C CA . PHE A 1 85 ? 12.444 0.899 -3.296 1.00 85.19 85 PHE A CA 1
ATOM 678 C C . PHE A 1 85 ? 13.040 2.312 -3.242 1.00 85.19 85 PHE A C 1
ATOM 680 O O . PHE A 1 85 ? 13.336 2.894 -4.287 1.00 85.19 85 PHE A O 1
ATOM 687 N N . GLY A 1 86 ? 13.258 2.847 -2.038 1.00 92.25 86 GLY A N 1
ATOM 688 C CA . GLY A 1 86 ? 13.757 4.199 -1.802 1.00 92.25 86 GLY A CA 1
ATOM 689 C C . GLY A 1 86 ? 12.703 5.124 -1.200 1.00 92.25 86 GLY A C 1
ATOM 690 O O . GLY A 1 86 ? 11.684 4.676 -0.666 1.00 92.25 86 GLY A O 1
ATOM 691 N N . ASP A 1 87 ? 12.987 6.422 -1.258 1.00 96.00 87 ASP A N 1
ATOM 692 C CA . ASP A 1 87 ? 12.116 7.456 -0.708 1.00 96.00 87 ASP A CA 1
ATOM 693 C C . ASP A 1 87 ? 10.899 7.690 -1.612 1.00 96.00 87 ASP A C 1
ATOM 695 O O . ASP A 1 87 ? 11.018 7.772 -2.837 1.00 96.00 87 ASP A O 1
ATOM 699 N N . ALA A 1 88 ? 9.737 7.848 -0.991 1.00 96.88 88 ALA A N 1
ATOM 700 C CA . ALA A 1 88 ? 8.467 8.133 -1.638 1.00 96.88 88 ALA A CA 1
ATOM 701 C C . ALA A 1 88 ? 7.692 9.213 -0.870 1.00 96.88 88 ALA A C 1
ATOM 703 O O . ALA A 1 88 ? 8.041 9.609 0.249 1.00 96.88 88 ALA A O 1
ATOM 704 N N . VAL A 1 89 ? 6.624 9.704 -1.490 1.00 98.00 89 VAL A N 1
ATOM 705 C CA . VAL A 1 89 ? 5.673 10.634 -0.883 1.00 98.00 89 VAL A CA 1
ATOM 706 C C . VAL A 1 89 ? 4.364 9.903 -0.659 1.00 98.00 89 VAL A C 1
ATOM 708 O O . VAL A 1 89 ? 3.796 9.374 -1.605 1.00 98.00 89 VAL A O 1
ATOM 711 N N . LEU A 1 90 ? 3.880 9.878 0.577 1.00 98.31 90 LEU A N 1
ATOM 712 C CA . LEU A 1 90 ? 2.565 9.348 0.916 1.00 98.31 90 LEU A CA 1
ATOM 713 C C . LEU A 1 90 ? 1.637 10.514 1.260 1.00 98.31 90 LEU A C 1
ATOM 715 O O . LEU A 1 90 ? 1.950 11.302 2.150 1.00 98.31 90 LEU A O 1
ATOM 719 N N . VAL A 1 91 ? 0.509 10.618 0.571 1.00 98.31 91 VAL A N 1
ATOM 720 C CA . VAL A 1 91 ? -0.528 11.631 0.795 1.00 98.31 91 VAL A CA 1
ATOM 721 C C . VAL A 1 91 ? -1.779 10.941 1.319 1.00 98.31 91 VAL A C 1
ATOM 723 O O . VAL A 1 91 ? -2.193 9.923 0.769 1.00 98.31 91 VAL A O 1
ATOM 726 N N . VAL A 1 92 ? -2.389 11.477 2.373 1.00 97.75 92 VAL A N 1
ATOM 727 C CA . VAL A 1 92 ? -3.684 11.020 2.891 1.00 97.75 92 VAL A CA 1
ATOM 728 C C . VAL A 1 92 ? -4.787 11.810 2.187 1.00 97.75 92 VAL A C 1
ATOM 730 O O . VAL A 1 92 ? -5.145 12.911 2.597 1.00 97.75 92 VAL A O 1
ATOM 733 N N . GLU A 1 93 ? -5.312 11.255 1.094 1.00 95.62 93 GLU A N 1
ATOM 734 C CA . GLU A 1 93 ? -6.353 11.897 0.277 1.00 95.62 93 GLU A CA 1
ATOM 735 C C . GLU A 1 93 ? -7.699 11.957 1.017 1.00 95.62 93 GLU A C 1
ATOM 737 O O . GLU A 1 93 ? -8.444 12.926 0.890 1.00 95.62 93 GLU A O 1
ATOM 742 N N . HIS A 1 94 ? -8.018 10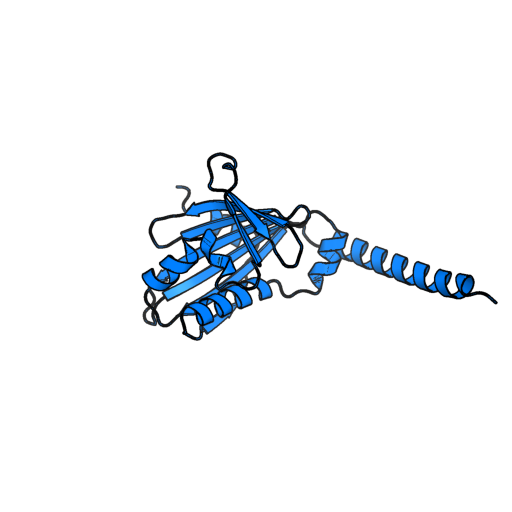.939 1.821 1.00 94.62 94 HIS A N 1
ATOM 743 C CA . HIS A 1 94 ? -9.260 10.895 2.590 1.00 94.62 94 HIS A CA 1
ATOM 744 C C . HIS A 1 94 ? -9.100 10.071 3.864 1.00 94.62 94 HIS A C 1
ATOM 746 O O . HIS A 1 94 ? -8.501 8.998 3.839 1.00 94.62 94 HIS A O 1
ATOM 752 N N . GLN A 1 95 ? -9.701 10.534 4.956 1.00 94.62 95 GLN A N 1
ATOM 753 C CA . GLN A 1 95 ? -9.777 9.809 6.217 1.00 94.62 95 GLN A CA 1
ATOM 754 C C . GLN A 1 95 ? -11.075 10.197 6.931 1.00 94.62 95 GLN A C 1
ATOM 756 O O . GLN A 1 95 ? -11.272 11.372 7.238 1.00 94.62 95 GLN A O 1
ATOM 761 N N . ASP A 1 96 ? -11.966 9.229 7.154 1.00 91.75 96 ASP A N 1
ATOM 762 C CA . ASP A 1 96 ? -13.172 9.427 7.968 1.00 91.75 96 ASP A CA 1
ATOM 763 C C . ASP A 1 96 ? -12.927 9.042 9.443 1.00 91.75 96 ASP A C 1
ATOM 765 O O . ASP A 1 96 ? -11.798 8.760 9.844 1.00 91.75 96 ASP A O 1
ATOM 769 N N . ASP A 1 97 ? -13.964 9.081 10.285 1.00 84.81 97 ASP A N 1
ATOM 770 C CA . ASP A 1 97 ? -13.797 8.871 11.728 1.00 84.81 97 ASP A CA 1
ATOM 771 C C . ASP A 1 97 ? -13.504 7.407 12.119 1.00 84.81 97 ASP A C 1
ATOM 773 O O . ASP A 1 97 ? -12.921 7.187 13.185 1.00 84.81 97 ASP A O 1
ATOM 777 N N . SER A 1 98 ? -13.895 6.398 11.320 1.00 78.25 98 SER A N 1
ATOM 778 C CA . SER A 1 98 ? -13.765 4.984 11.740 1.00 78.25 98 SER A CA 1
ATOM 779 C C . SER A 1 98 ? -13.946 3.890 10.672 1.00 78.25 98 SER A C 1
ATOM 781 O O . SER A 1 98 ? -14.129 2.723 11.025 1.00 78.25 98 SER A O 1
ATOM 783 N N . GLY A 1 99 ? -13.901 4.194 9.376 1.00 89.81 99 GLY A N 1
ATOM 784 C CA . GLY A 1 99 ? -14.290 3.228 8.343 1.00 89.81 99 GLY A CA 1
ATOM 785 C C . GLY A 1 99 ? -13.545 3.311 7.020 1.00 89.81 99 GLY A C 1
ATOM 786 O O . GLY A 1 99 ? -13.605 2.350 6.247 1.00 89.81 99 GLY A O 1
ATOM 787 N N . ARG A 1 100 ? -12.850 4.411 6.723 1.00 95.62 100 ARG A N 1
ATOM 788 C CA . ARG A 1 100 ? -12.183 4.574 5.433 1.00 95.62 100 ARG A CA 1
ATOM 789 C C . ARG A 1 100 ? -10.957 5.469 5.495 1.00 95.62 100 ARG A C 1
ATOM 791 O O . ARG A 1 100 ? -11.031 6.624 5.903 1.00 95.62 100 ARG A O 1
ATOM 798 N N . LEU A 1 101 ? -9.847 4.945 4.988 1.00 97.06 101 LEU A N 1
ATOM 799 C CA . LEU A 1 101 ? -8.617 5.684 4.717 1.00 97.06 101 LEU A CA 1
ATOM 800 C C . LEU A 1 101 ? -8.288 5.530 3.229 1.00 97.06 101 LEU A C 1
ATOM 802 O O . LEU A 1 101 ? -8.368 4.432 2.689 1.00 97.06 101 LEU A O 1
ATOM 806 N N . THR A 1 102 ? -7.936 6.614 2.550 1.00 97.25 102 THR A N 1
ATOM 807 C CA . THR A 1 102 ? -7.414 6.589 1.178 1.00 97.25 102 THR A CA 1
ATOM 808 C C . THR A 1 102 ? -6.076 7.298 1.151 1.00 97.25 102 THR A C 1
ATOM 810 O O . THR A 1 102 ? -5.961 8.432 1.617 1.00 97.25 102 THR A O 1
ATOM 813 N N . THR A 1 103 ? -5.065 6.628 0.607 1.00 97.62 103 THR A N 1
ATOM 814 C CA . THR A 1 103 ? -3.717 7.176 0.488 1.00 97.62 103 THR A CA 1
ATOM 815 C C . THR A 1 103 ? -3.211 7.095 -0.940 1.00 97.62 103 THR A C 1
ATOM 817 O O . THR A 1 103 ? -3.408 6.078 -1.600 1.00 97.62 103 THR A O 1
ATOM 820 N N . LEU A 1 104 ? -2.472 8.105 -1.378 1.00 97.69 104 LEU A N 1
ATOM 821 C CA . LEU A 1 104 ? -1.714 8.094 -2.622 1.00 97.69 104 LEU A CA 1
ATOM 822 C C . LEU A 1 104 ? -0.220 8.010 -2.301 1.00 97.69 104 LEU A C 1
ATOM 824 O O . LEU A 1 104 ? 0.320 8.888 -1.633 1.00 97.69 104 LEU A O 1
ATOM 828 N N . LEU A 1 105 ? 0.446 6.959 -2.773 1.00 97.31 105 LEU A N 1
ATOM 829 C CA . LEU A 1 105 ? 1.896 6.806 -2.706 1.00 97.31 105 LEU A CA 1
ATOM 830 C C . LEU A 1 105 ? 2.507 7.175 -4.061 1.00 97.31 105 LEU A C 1
ATOM 832 O O . LEU A 1 105 ? 2.173 6.555 -5.068 1.00 97.31 105 LEU A O 1
ATOM 836 N N . ASP A 1 106 ? 3.430 8.130 -4.079 1.00 96.06 106 ASP A N 1
ATOM 837 C CA . ASP A 1 106 ? 4.230 8.505 -5.246 1.00 96.06 106 ASP A CA 1
ATOM 838 C C . ASP A 1 106 ? 5.710 8.171 -5.009 1.00 96.06 106 ASP A C 1
ATOM 840 O O . ASP A 1 106 ? 6.390 8.801 -4.194 1.00 96.06 106 ASP A O 1
ATOM 844 N N . ALA A 1 107 ? 6.204 7.168 -5.736 1.00 93.25 107 ALA A N 1
ATOM 845 C CA . ALA A 1 107 ? 7.600 6.730 -5.752 1.00 93.25 107 ALA A CA 1
ATOM 846 C C . ALA A 1 107 ? 8.286 7.066 -7.096 1.00 93.25 107 ALA A C 1
ATOM 848 O O . ALA A 1 107 ? 9.240 6.408 -7.527 1.00 93.25 107 ALA A O 1
ATOM 849 N N . GLY A 1 108 ? 7.776 8.072 -7.813 1.00 90.25 108 GLY A N 1
ATOM 850 C CA . GLY A 1 108 ? 8.288 8.548 -9.092 1.00 90.25 108 GLY A CA 1
ATOM 851 C C . GLY A 1 108 ? 7.857 7.677 -10.269 1.00 90.25 108 GLY A C 1
ATOM 852 O O . GLY A 1 108 ? 7.023 8.078 -11.073 1.00 90.25 108 GLY A O 1
ATOM 853 N N . ALA A 1 109 ? 8.450 6.491 -10.417 1.00 87.69 109 ALA A N 1
ATOM 854 C CA . ALA A 1 109 ? 8.150 5.606 -11.551 1.00 87.69 109 ALA A CA 1
ATOM 855 C C . ALA A 1 109 ? 6.942 4.678 -11.311 1.00 87.69 109 ALA A C 1
ATOM 857 O O . ALA A 1 109 ? 6.500 3.987 -12.235 1.00 87.69 109 ALA A O 1
ATOM 858 N N . PHE A 1 110 ? 6.443 4.678 -10.077 1.00 91.69 110 PHE A N 1
ATOM 859 C CA . PHE A 1 110 ? 5.231 4.019 -9.617 1.00 91.69 110 PHE A CA 1
ATOM 860 C C . PHE A 1 110 ? 4.410 5.033 -8.819 1.00 91.69 110 PHE A C 1
ATOM 862 O O . PHE A 1 110 ? 4.963 5.739 -7.969 1.00 91.69 110 PHE A O 1
ATOM 869 N N . GLN A 1 111 ? 3.106 5.059 -9.071 1.00 94.56 111 GLN A N 1
ATOM 870 C CA . GLN A 1 111 ? 2.124 5.699 -8.205 1.00 94.56 111 GLN A CA 1
ATOM 871 C C . GLN A 1 111 ? 1.055 4.678 -7.839 1.00 94.56 111 GLN A C 1
ATOM 873 O O . GLN A 1 111 ? 0.634 3.899 -8.688 1.00 94.56 111 GLN A O 1
ATOM 878 N N . GLY A 1 112 ? 0.600 4.680 -6.592 1.00 95.50 112 GLY A N 1
ATOM 879 C CA . GLY A 1 112 ? -0.433 3.760 -6.132 1.00 95.50 112 GLY A CA 1
ATOM 880 C C . GLY A 1 112 ? -1.425 4.470 -5.236 1.00 95.50 112 GLY A C 1
ATOM 881 O O . GLY A 1 112 ? -1.037 5.031 -4.212 1.00 95.50 112 GLY A O 1
ATOM 882 N N . ARG A 1 113 ? -2.706 4.427 -5.600 1.00 97.44 113 ARG A N 1
ATOM 883 C CA . ARG A 1 113 ? -3.793 4.803 -4.698 1.00 97.44 113 ARG A CA 1
ATOM 884 C C . ARG A 1 113 ? -4.267 3.565 -3.957 1.00 97.44 113 ARG A C 1
ATOM 886 O O . ARG A 1 113 ? -4.633 2.574 -4.579 1.00 97.44 113 ARG A O 1
ATOM 893 N N . TRP A 1 114 ? -4.297 3.651 -2.638 1.00 97.81 114 TRP A N 1
ATOM 894 C CA . TRP A 1 114 ? -4.690 2.579 -1.738 1.00 97.81 114 TRP A CA 1
ATOM 895 C C . TRP A 1 114 ? -5.917 3.008 -0.957 1.00 97.81 114 TRP A C 1
ATOM 897 O O . TRP A 1 114 ? -5.915 4.057 -0.316 1.00 97.81 114 TRP A O 1
ATOM 907 N N . ILE A 1 115 ? -6.966 2.200 -1.022 1.00 97.62 115 ILE A N 1
ATOM 908 C CA . ILE A 1 115 ? -8.233 2.428 -0.336 1.00 97.62 115 ILE A CA 1
ATOM 909 C C . ILE A 1 115 ? -8.376 1.332 0.707 1.00 97.62 115 ILE A C 1
ATOM 911 O O . ILE A 1 115 ? -8.436 0.151 0.369 1.00 97.62 115 ILE A O 1
ATOM 915 N N . TYR A 1 116 ? -8.446 1.740 1.962 1.00 97.94 116 TYR A N 1
ATOM 916 C CA . TYR A 1 116 ? -8.634 0.882 3.115 1.00 97.94 116 TYR A CA 1
ATOM 917 C C . TYR A 1 116 ? -10.063 1.072 3.610 1.00 97.94 116 TYR A C 1
ATOM 919 O O . TYR A 1 116 ? -10.424 2.161 4.055 1.00 97.94 116 TYR A O 1
ATOM 927 N N . GLU A 1 117 ? -10.879 0.028 3.529 1.00 97.38 117 GLU A N 1
ATOM 928 C CA . GLU A 1 117 ? -12.259 0.027 4.009 1.00 97.38 117 GLU A CA 1
ATOM 929 C C . GLU A 1 117 ? -12.394 -0.931 5.184 1.00 97.38 117 GLU A C 1
ATOM 931 O O . GLU A 1 117 ? -12.175 -2.137 5.050 1.00 97.38 117 GLU A O 1
ATOM 936 N N . LEU A 1 118 ? -12.771 -0.384 6.334 1.00 97.75 118 LEU A N 1
ATOM 937 C CA . LEU A 1 118 ? -12.932 -1.109 7.580 1.00 97.75 118 LEU A CA 1
ATOM 938 C C . LEU A 1 118 ? -14.415 -1.178 7.948 1.00 97.75 118 LEU A C 1
ATOM 940 O O . LEU A 1 118 ? -15.123 -0.171 7.930 1.00 97.75 118 LEU A O 1
ATOM 944 N N . LYS A 1 119 ? -14.899 -2.373 8.288 1.00 97.06 119 LYS A N 1
ATOM 945 C CA . LYS A 1 119 ? -16.275 -2.569 8.762 1.00 97.06 119 LYS A CA 1
ATOM 946 C C . LYS A 1 119 ? -16.369 -3.669 9.808 1.00 97.06 119 LYS A C 1
ATOM 948 O O . LYS A 1 119 ? -15.555 -4.595 9.831 1.00 97.06 11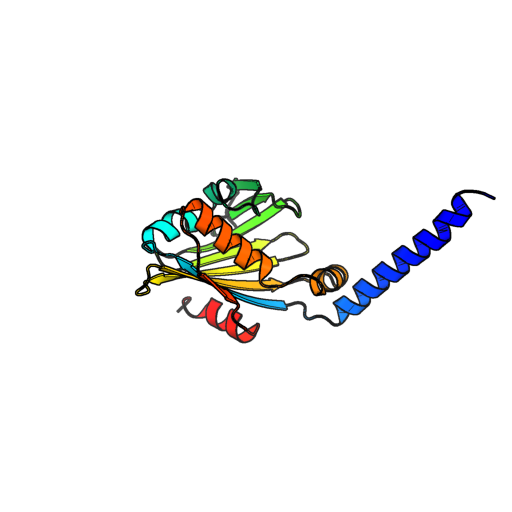9 LYS A O 1
ATOM 953 N N . ASP A 1 120 ? -17.411 -3.597 10.625 1.00 97.69 120 ASP A N 1
ATOM 954 C CA . ASP A 1 120 ? -17.746 -4.669 11.555 1.00 97.69 120 ASP A CA 1
ATOM 955 C C . ASP A 1 120 ? -18.278 -5.895 10.808 1.00 97.69 120 ASP A C 1
ATOM 957 O O . ASP A 1 120 ? -19.080 -5.801 9.872 1.00 97.69 120 ASP A O 1
ATOM 961 N N . VAL A 1 121 ? -17.866 -7.072 11.268 1.00 97.38 121 VAL A N 1
ATOM 962 C CA . VAL A 1 121 ? -18.389 -8.368 10.830 1.00 97.38 121 VAL A CA 1
ATOM 963 C C . VAL A 1 121 ? -18.639 -9.254 12.052 1.00 97.38 121 VAL A C 1
ATOM 965 O O . VAL A 1 121 ? -18.031 -9.042 13.097 1.00 97.38 121 VAL A O 1
ATOM 968 N N . PRO A 1 122 ? -19.481 -10.303 11.970 1.00 95.94 122 PRO A N 1
ATOM 969 C CA . PRO A 1 122 ? -19.765 -11.156 13.131 1.00 95.94 122 PRO A CA 1
ATOM 970 C C . PRO A 1 122 ? -18.524 -11.766 13.809 1.00 95.94 122 PRO A C 1
ATOM 972 O O . PRO A 1 122 ? -18.571 -12.098 14.990 1.00 95.94 122 PRO A O 1
ATOM 975 N N . ALA A 1 123 ? -17.422 -11.928 13.070 1.00 92.50 123 ALA A N 1
ATOM 976 C CA . ALA A 1 123 ? -16.163 -12.472 13.572 1.00 92.50 123 ALA A CA 1
ATOM 977 C C . ALA A 1 123 ? -15.221 -11.427 14.212 1.00 92.50 123 ALA A C 1
ATOM 979 O O . ALA A 1 123 ? -14.205 -11.827 14.780 1.00 92.50 123 ALA A O 1
ATOM 980 N N . GLY A 1 124 ? -15.534 -10.129 14.120 1.00 97.19 124 GLY A N 1
ATOM 981 C CA . GLY A 1 124 ? -14.674 -9.020 14.535 1.00 97.19 124 GLY A CA 1
ATOM 982 C C . GLY A 1 124 ? -14.711 -7.885 13.512 1.00 97.19 124 GLY A C 1
ATOM 983 O O . GLY A 1 124 ? -15.750 -7.266 13.305 1.00 97.19 124 GLY A O 1
ATOM 984 N N . SER A 1 125 ? -13.589 -7.641 12.847 1.00 98.31 125 SER A N 1
ATOM 985 C CA . SER A 1 125 ? -13.432 -6.576 11.856 1.00 98.31 125 SER A CA 1
ATOM 986 C C . SER A 1 125 ? -12.963 -7.130 10.515 1.00 98.31 125 SER A C 1
ATOM 988 O O . SER A 1 125 ? -12.189 -8.084 10.453 1.00 98.31 125 SER A O 1
ATOM 990 N N . GLU A 1 126 ? -13.450 -6.535 9.432 1.00 98.56 126 GLU A N 1
ATOM 991 C CA . GLU A 1 126 ? -13.017 -6.819 8.066 1.00 98.56 126 GLU A CA 1
ATOM 992 C C . GLU A 1 126 ? -12.353 -5.571 7.491 1.00 98.56 126 GLU A C 1
ATOM 994 O O . GLU A 1 126 ? -12.996 -4.526 7.395 1.00 98.56 126 GLU A O 1
ATOM 999 N N . LEU A 1 127 ? -11.085 -5.701 7.102 1.00 98.62 127 LEU A N 1
ATOM 1000 C CA . LEU A 1 127 ? -10.334 -4.692 6.367 1.00 98.62 127 LEU A CA 1
ATOM 1001 C C . LEU A 1 127 ? -10.208 -5.139 4.912 1.00 98.62 127 LEU A C 1
ATOM 1003 O O . LEU A 1 127 ? -9.604 -6.171 4.621 1.00 98.62 127 LEU A O 1
ATOM 1007 N N . THR A 1 128 ? -10.771 -4.362 3.996 1.00 98.50 128 THR A N 1
ATOM 1008 C CA . THR A 1 128 ? -10.567 -4.535 2.557 1.00 98.50 128 THR A CA 1
ATOM 1009 C C . THR A 1 128 ? -9.593 -3.478 2.071 1.00 98.50 128 THR A C 1
ATOM 1011 O O . THR A 1 128 ? -9.797 -2.292 2.314 1.00 98.50 128 THR A O 1
ATOM 1014 N N . ILE A 1 129 ? -8.545 -3.911 1.382 1.00 98.50 129 ILE A N 1
ATOM 1015 C CA . ILE A 1 129 ? -7.559 -3.040 0.755 1.00 98.50 129 ILE A CA 1
ATOM 1016 C C . ILE A 1 129 ? -7.748 -3.152 -0.752 1.00 98.50 129 ILE A C 1
ATOM 1018 O O . ILE A 1 129 ? -7.775 -4.256 -1.296 1.00 98.50 129 ILE A O 1
ATOM 1022 N N . THR A 1 130 ? -7.919 -2.016 -1.419 1.00 98.38 130 THR A N 1
ATOM 1023 C CA . THR A 1 130 ? -7.936 -1.923 -2.881 1.00 98.38 130 THR A CA 1
ATOM 1024 C C . THR A 1 130 ? -6.790 -1.035 -3.327 1.00 98.38 130 THR A C 1
ATOM 1026 O O . THR A 1 130 ? -6.705 0.113 -2.898 1.00 98.38 130 THR A O 1
ATOM 1029 N N . GLU A 1 131 ? -5.943 -1.549 -4.207 1.00 97.69 131 GLU A N 1
ATOM 1030 C CA . GLU A 1 131 ? -4.905 -0.788 -4.891 1.00 97.69 131 GLU A CA 1
ATOM 1031 C C . GLU A 1 131 ? -5.374 -0.421 -6.304 1.00 97.69 131 GLU A C 1
ATOM 1033 O O . GLU A 1 131 ? -5.929 -1.251 -7.027 1.00 97.69 131 GLU A O 1
ATOM 1038 N N . ILE A 1 132 ? -5.105 0.820 -6.705 1.00 97.44 132 ILE A N 1
ATOM 1039 C CA . ILE A 1 132 ? -5.127 1.288 -8.089 1.00 97.44 132 ILE A CA 1
ATOM 1040 C C . ILE A 1 132 ? -3.722 1.810 -8.392 1.00 97.44 132 ILE A C 1
ATOM 1042 O O . ILE A 1 132 ? -3.356 2.913 -7.979 1.00 97.44 132 ILE A O 1
ATOM 1046 N N . GLY A 1 133 ? -2.930 0.991 -9.078 1.00 95.75 133 GLY A N 1
ATOM 1047 C CA . GLY A 1 133 ? -1.533 1.274 -9.386 1.00 95.75 133 GLY A CA 1
ATOM 1048 C C . GLY A 1 133 ? -1.348 1.798 -10.808 1.00 95.75 133 GLY A C 1
ATOM 1049 O O . GLY A 1 133 ? -1.971 1.305 -11.751 1.00 95.75 133 GLY A O 1
ATOM 1050 N N . ASP A 1 134 ? -0.452 2.766 -10.969 1.00 95.44 134 ASP A N 1
ATOM 1051 C CA . ASP A 1 134 ? -0.045 3.367 -12.236 1.00 95.44 134 ASP A CA 1
ATOM 1052 C C . ASP A 1 134 ? 1.474 3.245 -12.415 1.00 95.44 134 ASP A C 1
ATOM 1054 O O . ASP A 1 134 ? 2.277 3.654 -11.568 1.00 95.44 134 ASP A O 1
ATOM 1058 N N . VAL A 1 135 ? 1.874 2.640 -13.531 1.00 94.56 135 VAL A N 1
ATOM 1059 C CA . VAL A 1 135 ? 3.274 2.398 -13.874 1.00 94.56 135 VAL A CA 1
ATOM 1060 C C . VAL A 1 135 ? 3.552 2.946 -15.264 1.00 94.56 135 VAL A C 1
ATOM 1062 O O . VAL A 1 135 ? 3.462 2.235 -16.271 1.00 94.56 135 VAL A O 1
ATOM 1065 N N . GLY A 1 136 ? 3.988 4.201 -15.325 1.00 90.62 136 GLY A N 1
ATOM 1066 C CA . GLY A 1 136 ? 4.297 4.869 -16.590 1.00 90.62 136 GLY A CA 1
ATOM 1067 C C . GLY A 1 136 ? 5.506 4.290 -17.340 1.00 90.62 136 GLY A C 1
ATOM 1068 O O . GLY A 1 136 ? 5.567 4.374 -18.565 1.00 90.62 136 GLY A O 1
ATOM 1069 N N . ASN A 1 137 ? 6.472 3.666 -16.649 1.00 92.94 137 ASN A N 1
ATOM 1070 C CA . ASN A 1 137 ? 7.689 3.144 -17.284 1.00 92.94 137 ASN A CA 1
ATOM 1071 C C . ASN A 1 137 ? 7.491 1.713 -17.843 1.00 92.94 137 ASN A C 1
ATOM 1073 O O . ASN A 1 137 ? 7.370 0.771 -17.053 1.00 92.94 137 ASN A O 1
ATOM 1077 N N . PRO A 1 138 ? 7.571 1.490 -19.174 1.00 95.19 138 PRO A N 1
ATOM 1078 C CA . PRO A 1 138 ? 7.377 0.168 -19.773 1.00 95.19 138 PRO A CA 1
ATOM 1079 C C . PRO A 1 138 ? 8.383 -0.881 -19.295 1.00 95.19 138 PRO A C 1
ATOM 1081 O O . PRO A 1 138 ? 8.026 -2.041 -19.136 1.00 95.19 138 PRO A O 1
ATOM 1084 N N . PHE A 1 139 ? 9.635 -0.502 -19.020 1.00 94.69 139 PHE A N 1
ATOM 1085 C CA . PHE A 1 139 ? 10.613 -1.447 -18.479 1.00 94.69 139 PHE A CA 1
ATOM 1086 C C . PHE A 1 139 ? 10.173 -1.969 -17.107 1.00 94.69 139 PHE A C 1
ATOM 1088 O O . PHE A 1 139 ? 10.194 -3.177 -16.879 1.00 94.69 139 PHE A O 1
ATOM 1095 N N . LEU A 1 140 ? 9.707 -1.081 -16.220 1.00 92.56 140 LEU A N 1
ATOM 1096 C CA . LEU A 1 140 ? 9.216 -1.473 -14.897 1.00 92.56 140 LEU A CA 1
ATOM 1097 C C . LEU A 1 140 ? 7.932 -2.298 -14.981 1.00 92.56 140 LEU A C 1
ATOM 1099 O O . LEU A 1 140 ? 7.816 -3.282 -14.258 1.00 92.56 140 LEU A O 1
ATOM 1103 N N . ARG A 1 141 ? 7.018 -1.989 -15.912 1.00 95.19 141 ARG A N 1
ATOM 1104 C CA . ARG A 1 141 ? 5.854 -2.853 -16.188 1.00 95.19 141 ARG A CA 1
ATOM 1105 C C . ARG A 1 141 ? 6.270 -4.275 -16.562 1.00 95.19 141 ARG A C 1
ATOM 1107 O O . ARG A 1 141 ? 5.669 -5.242 -16.103 1.00 95.19 141 ARG A O 1
ATOM 1114 N N . GLY A 1 142 ? 7.316 -4.402 -17.377 1.00 95.19 142 GLY A N 1
ATOM 1115 C CA . GLY A 1 142 ? 7.884 -5.688 -17.774 1.00 95.19 142 GLY A CA 1
ATOM 1116 C C . GLY A 1 142 ? 8.590 -6.425 -16.638 1.00 95.19 142 GLY A C 1
ATOM 1117 O O . GLY A 1 142 ? 8.674 -7.643 -16.674 1.00 95.19 142 GLY A O 1
ATOM 1118 N N . VAL A 1 143 ? 9.080 -5.721 -15.616 1.00 92.75 143 VAL A N 1
ATOM 1119 C CA . VAL A 1 143 ? 9.609 -6.344 -14.393 1.00 92.75 143 VAL A CA 1
ATOM 1120 C C . VAL A 1 143 ? 8.466 -6.780 -13.471 1.00 92.75 143 VAL A C 1
ATOM 1122 O O . VAL A 1 143 ? 8.463 -7.907 -12.982 1.00 92.75 143 VAL A O 1
ATOM 1125 N N . MET A 1 144 ? 7.463 -5.923 -13.267 1.00 90.62 144 MET A N 1
ATOM 1126 C CA . MET A 1 144 ? 6.342 -6.186 -12.358 1.00 90.62 144 MET A CA 1
ATOM 1127 C C . MET A 1 144 ? 5.379 -7.262 -12.851 1.00 90.62 144 MET A C 1
ATOM 1129 O O . MET A 1 144 ? 4.670 -7.840 -12.040 1.00 90.62 144 MET A O 1
ATOM 1133 N N . MET A 1 145 ? 5.394 -7.621 -14.139 1.00 90.25 145 MET A N 1
ATOM 1134 C CA . MET A 1 145 ? 4.600 -8.757 -14.634 1.00 90.25 145 MET A CA 1
ATOM 1135 C C . MET A 1 145 ? 4.944 -10.099 -13.961 1.00 90.25 145 MET A C 1
ATOM 1137 O O . MET A 1 145 ? 4.192 -11.056 -14.119 1.00 90.25 145 MET A O 1
ATOM 1141 N N . PHE A 1 146 ? 6.093 -10.189 -13.284 1.00 91.25 146 PHE A N 1
ATOM 1142 C CA . PHE A 1 146 ? 6.529 -11.375 -12.548 1.00 91.25 146 PHE A CA 1
ATOM 1143 C C . PHE A 1 146 ? 6.203 -11.316 -11.050 1.00 91.25 146 PHE A C 1
ATOM 1145 O O . P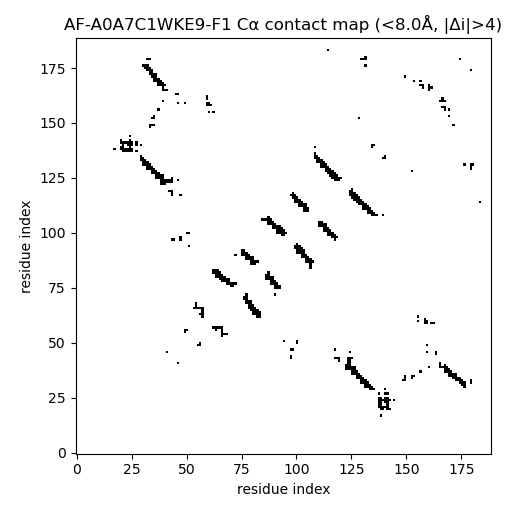HE A 1 146 ? 6.504 -12.276 -10.344 1.00 91.25 146 PHE A O 1
ATOM 1152 N N . LYS A 1 147 ? 5.625 -10.210 -10.566 1.00 90.50 147 LYS A N 1
ATOM 1153 C CA . LYS A 1 147 ? 5.184 -10.048 -9.179 1.00 90.50 147 LYS A CA 1
ATOM 1154 C C . LYS A 1 147 ? 3.698 -10.375 -9.046 1.00 90.50 147 LYS A C 1
ATOM 1156 O O . LYS A 1 147 ? 2.927 -10.146 -9.979 1.00 90.50 147 LYS A O 1
ATOM 1161 N N . ASP A 1 148 ? 3.314 -10.914 -7.892 1.00 92.94 148 ASP A N 1
ATOM 1162 C CA . ASP A 1 148 ? 1.909 -11.104 -7.536 1.00 92.94 148 ASP A CA 1
ATOM 1163 C C . ASP A 1 148 ? 1.329 -9.742 -7.110 1.00 92.94 148 ASP A C 1
ATOM 1165 O O . ASP A 1 148 ? 1.834 -9.151 -6.154 1.00 92.94 148 ASP A O 1
ATOM 1169 N N . PRO A 1 149 ? 0.294 -9.217 -7.791 1.00 91.25 149 PRO A N 1
ATOM 1170 C CA . PRO A 1 149 ? -0.287 -7.921 -7.446 1.00 91.25 149 PRO A CA 1
ATOM 1171 C C . PRO A 1 149 ? -0.959 -7.901 -6.062 1.00 91.25 149 PRO A C 1
ATOM 1173 O O . PRO A 1 149 ? -1.255 -6.830 -5.547 1.00 91.25 149 PRO A O 1
ATOM 1176 N N . HIS A 1 150 ? -1.197 -9.058 -5.435 1.00 96.50 150 HIS A N 1
ATOM 1177 C CA . HIS A 1 150 ? -1.766 -9.130 -4.088 1.00 96.50 150 HIS A CA 1
ATOM 1178 C C . HIS A 1 150 ? -0.717 -9.106 -2.971 1.00 96.50 150 HIS A C 1
ATOM 1180 O O . HIS A 1 150 ? -1.071 -8.834 -1.824 1.00 96.50 150 HIS A O 1
ATOM 1186 N N . GLU A 1 151 ? 0.556 -9.372 -3.282 1.00 95.69 151 GLU A N 1
ATOM 1187 C CA . GLU A 1 151 ? 1.626 -9.604 -2.299 1.00 95.69 151 GLU A CA 1
ATOM 1188 C C . GLU A 1 151 ? 1.704 -8.483 -1.255 1.00 95.69 151 GLU A C 1
ATOM 1190 O O . GLU A 1 151 ? 1.515 -8.738 -0.069 1.00 95.69 151 GLU A O 1
ATOM 1195 N N . SER A 1 152 ? 1.817 -7.226 -1.691 1.00 94.88 152 SER A N 1
ATOM 1196 C CA . SER A 1 152 ? 1.933 -6.082 -0.780 1.00 94.88 152 SER A CA 1
ATOM 1197 C C . SER A 1 152 ? 0.705 -5.878 0.118 1.00 94.88 152 SER A C 1
ATOM 1199 O O . SER A 1 152 ? 0.849 -5.466 1.268 1.00 94.88 152 SER A O 1
ATOM 1201 N N . MET A 1 153 ? -0.507 -6.196 -0.356 1.00 98.00 153 MET A N 1
ATOM 1202 C CA . MET A 1 153 ? -1.706 -6.153 0.491 1.00 98.00 153 MET A CA 1
ATOM 1203 C C . MET A 1 153 ? -1.737 -7.306 1.495 1.00 98.00 153 MET A C 1
ATOM 1205 O O . MET A 1 153 ? -2.138 -7.098 2.640 1.00 98.00 153 MET A O 1
ATOM 1209 N N . ARG A 1 154 ? -1.337 -8.521 1.093 1.00 98.62 154 ARG A N 1
ATOM 1210 C CA . ARG A 1 154 ? -1.262 -9.664 2.015 1.00 98.62 154 ARG A CA 1
ATOM 1211 C C . ARG A 1 154 ? -0.227 -9.409 3.108 1.00 98.62 154 ARG A C 1
ATOM 1213 O O . ARG A 1 154 ? -0.522 -9.671 4.275 1.00 98.62 154 ARG A O 1
ATOM 1220 N N . ASP A 1 155 ? 0.924 -8.846 2.753 1.00 98.12 155 ASP A N 1
ATOM 1221 C CA . ASP A 1 155 ? 1.975 -8.469 3.700 1.00 98.12 155 ASP A CA 1
ATOM 1222 C C . ASP A 1 155 ? 1.472 -7.403 4.673 1.00 98.12 155 ASP A C 1
ATOM 1224 O O . ASP A 1 155 ? 1.559 -7.597 5.883 1.00 98.12 155 ASP A O 1
ATOM 1228 N N . PHE A 1 156 ? 0.817 -6.349 4.170 1.00 98.50 156 PHE A N 1
ATOM 1229 C CA . PHE A 1 156 ? 0.186 -5.328 5.012 1.00 98.50 156 PHE A CA 1
ATOM 1230 C C . PHE A 1 156 ? -0.797 -5.941 6.014 1.00 98.50 156 PHE A C 1
ATOM 1232 O O . PHE A 1 156 ? -0.752 -5.644 7.210 1.00 98.50 156 PHE A O 1
ATOM 1239 N N . LEU A 1 157 ? -1.700 -6.807 5.539 1.00 98.75 157 LEU A N 1
ATOM 1240 C CA . LEU A 1 157 ? -2.707 -7.437 6.391 1.00 98.75 157 LEU A CA 1
ATOM 1241 C C . LEU A 1 157 ? -2.063 -8.344 7.448 1.00 98.75 157 LEU A C 1
ATOM 1243 O O . LEU A 1 157 ? -2.527 -8.373 8.593 1.00 98.75 157 LEU A O 1
ATOM 1247 N N . THR A 1 158 ? -0.997 -9.052 7.077 1.00 98.75 158 THR A N 1
ATOM 1248 C CA . THR A 1 158 ? -0.231 -9.945 7.956 1.00 98.75 158 THR A CA 1
ATOM 1249 C C . THR A 1 158 ? 0.531 -9.164 9.023 1.00 98.75 158 THR A C 1
ATOM 1251 O O . THR A 1 158 ? 0.447 -9.495 10.206 1.00 98.75 158 THR A O 1
ATOM 1254 N N . ASP A 1 159 ? 1.224 -8.096 8.636 1.00 98.69 159 ASP A N 1
ATOM 1255 C CA . ASP A 1 159 ? 1.949 -7.197 9.534 1.00 98.69 159 ASP A CA 1
ATOM 1256 C C . ASP A 1 159 ? 1.012 -6.517 10.533 1.00 98.69 159 ASP A C 1
ATOM 1258 O O . ASP A 1 159 ? 1.285 -6.489 11.736 1.00 98.69 159 ASP A O 1
ATOM 1262 N N . LEU A 1 160 ? -0.151 -6.056 10.066 1.00 98.56 160 LEU A N 1
ATOM 1263 C CA . LEU A 1 160 ? -1.185 -5.514 10.940 1.00 98.56 160 LEU A CA 1
ATOM 1264 C C . LEU A 1 160 ? -1.696 -6.574 11.923 1.00 98.56 160 LEU A C 1
ATOM 1266 O O . LEU A 1 160 ? -1.860 -6.293 13.109 1.00 98.56 160 LEU A O 1
ATOM 1270 N N . GLY A 1 161 ? -1.892 -7.810 11.458 1.00 98.44 161 GLY A N 1
ATOM 1271 C CA . GLY A 1 161 ? -2.247 -8.942 12.312 1.00 98.44 161 GLY A CA 1
ATOM 1272 C C . GLY A 1 161 ? -1.207 -9.204 13.400 1.00 98.44 161 GLY A C 1
ATOM 1273 O O . GLY A 1 161 ? -1.552 -9.322 14.577 1.00 98.44 161 GLY A O 1
ATOM 1274 N N . ARG A 1 162 ? 0.081 -9.190 13.039 1.00 98.56 162 ARG A N 1
ATOM 1275 C CA . ARG A 1 162 ? 1.202 -9.317 13.981 1.00 98.56 162 ARG A CA 1
ATOM 1276 C C . ARG A 1 162 ? 1.184 -8.202 15.028 1.00 98.56 162 ARG A C 1
ATOM 1278 O O . ARG A 1 162 ? 1.313 -8.485 16.216 1.00 98.56 162 ARG A O 1
ATOM 1285 N N . ALA A 1 163 ? 0.964 -6.958 14.605 1.00 98.06 163 ALA A N 1
ATOM 1286 C CA . ALA A 1 163 ? 0.879 -5.785 15.479 1.00 98.06 163 ALA A CA 1
ATOM 1287 C C . ALA A 1 163 ? -0.301 -5.835 16.462 1.00 98.06 163 ALA A C 1
ATOM 1289 O O . ALA A 1 163 ? -0.244 -5.263 17.553 1.00 98.06 163 ALA A O 1
ATOM 1290 N N . LEU A 1 164 ? -1.385 -6.490 16.046 1.00 97.94 164 LEU A N 1
ATOM 1291 C CA . LEU A 1 164 ? -2.602 -6.709 16.822 1.00 97.94 164 LEU A CA 1
ATOM 1292 C C . LEU A 1 164 ? -2.578 -8.026 17.613 1.00 97.94 164 LEU A C 1
ATOM 1294 O O . LEU A 1 164 ? -3.540 -8.315 18.326 1.00 97.94 164 LEU A O 1
ATOM 1298 N N . GLU A 1 165 ? -1.505 -8.812 17.485 1.00 97.94 165 GLU A N 1
ATOM 1299 C CA . GLU A 1 165 ? -1.352 -10.146 18.072 1.00 97.94 165 GLU A CA 1
ATOM 1300 C C . GLU A 1 165 ? -2.502 -11.105 17.692 1.00 97.94 165 GLU A C 1
ATOM 1302 O O . GLU A 1 165 ? -2.955 -11.928 18.491 1.00 97.94 165 GLU A O 1
ATOM 1307 N N . VAL A 1 166 ? -2.997 -11.002 16.454 1.00 97.75 166 VAL A N 1
ATOM 1308 C CA . VAL A 1 166 ? -4.076 -11.838 15.915 1.00 97.75 166 VAL A CA 1
ATOM 1309 C C . VAL A 1 166 ? -3.784 -12.241 14.473 1.00 97.75 166 VAL A C 1
ATOM 1311 O O . VAL A 1 166 ? -3.498 -11.409 13.620 1.00 97.75 166 VAL A O 1
ATOM 1314 N N . GLU A 1 167 ? -3.901 -13.535 14.185 1.00 97.75 167 GLU A N 1
ATOM 1315 C CA . GLU A 1 167 ? -3.743 -14.050 12.824 1.00 97.75 167 GLU A CA 1
ATOM 1316 C C . GLU A 1 167 ? -4.968 -13.673 11.965 1.00 97.75 167 GLU A C 1
ATOM 1318 O O . GLU A 1 167 ? -6.095 -14.045 12.332 1.00 97.75 167 GLU A O 1
ATOM 1323 N N . PRO A 1 168 ? -4.792 -12.949 10.845 1.00 98.06 168 PRO A N 1
ATOM 1324 C CA . PRO A 1 168 ? -5.884 -12.633 9.937 1.00 98.06 168 PRO A CA 1
ATOM 1325 C C . PRO A 1 168 ? -6.263 -13.827 9.060 1.00 98.06 168 PRO A C 1
ATOM 1327 O O . PRO A 1 168 ? -5.425 -14.618 8.640 1.00 98.06 168 PRO A O 1
ATOM 1330 N N . SER A 1 169 ? -7.540 -13.913 8.693 1.00 98.25 169 SER A N 1
ATOM 1331 C CA . SER A 1 169 ? -7.940 -14.690 7.514 1.00 98.25 169 SER A CA 1
ATOM 1332 C C . SER A 1 169 ? -7.845 -13.791 6.290 1.00 98.25 169 SER A C 1
ATOM 1334 O O . SER A 1 169 ? -8.544 -12.780 6.257 1.00 98.25 169 SER A O 1
ATOM 1336 N N . ILE A 1 170 ? -7.028 -14.157 5.302 1.00 98.62 170 ILE A N 1
ATOM 1337 C CA . ILE A 1 170 ? -6.770 -13.342 4.105 1.00 98.62 170 ILE A CA 1
ATOM 1338 C C . ILE A 1 170 ? -7.349 -14.013 2.856 1.00 98.62 170 ILE A C 1
ATOM 1340 O O . ILE A 1 170 ? -7.230 -15.226 2.684 1.00 98.62 170 ILE A O 1
ATOM 1344 N N . GLU A 1 171 ? -7.969 -13.216 1.990 1.00 98.31 171 GLU A N 1
ATOM 1345 C CA . GLU A 1 171 ? -8.535 -13.643 0.711 1.00 98.31 171 GLU A CA 1
ATOM 1346 C C . GLU A 1 171 ? -8.307 -12.576 -0.365 1.00 98.31 171 GLU A C 1
ATOM 1348 O O . GLU A 1 171 ? -8.609 -11.397 -0.157 1.00 98.31 171 GLU A O 1
ATOM 1353 N N . ASP A 1 172 ? -7.817 -13.002 -1.525 1.00 98.31 172 ASP A N 1
ATOM 1354 C CA . ASP A 1 172 ? -7.690 -12.149 -2.704 1.00 98.31 172 ASP A CA 1
ATOM 1355 C C . ASP A 1 172 ? -9.018 -12.066 -3.449 1.00 98.31 172 ASP A C 1
ATOM 1357 O O . ASP A 1 172 ? -9.748 -13.051 -3.570 1.00 98.31 172 ASP A O 1
ATOM 1361 N N . ILE A 1 173 ? -9.323 -10.886 -3.973 1.00 97.62 173 ILE A N 1
ATOM 1362 C CA . ILE A 1 173 ? -10.562 -10.619 -4.692 1.00 97.62 173 ILE A CA 1
ATOM 1363 C C . ILE A 1 173 ? -10.199 -10.103 -6.079 1.00 97.62 173 ILE A C 1
ATOM 1365 O O . ILE A 1 173 ? -9.531 -9.075 -6.215 1.00 97.62 173 ILE A O 1
ATOM 1369 N N . ASP A 1 174 ? -10.690 -10.789 -7.109 1.00 95.00 174 ASP A N 1
ATOM 1370 C CA . ASP A 1 174 ? -10.582 -10.313 -8.483 1.00 95.00 174 ASP A CA 1
ATOM 1371 C C . ASP A 1 174 ? -11.331 -8.984 -8.629 1.00 95.00 174 ASP A C 1
ATOM 1373 O O . ASP A 1 174 ? -12.528 -8.878 -8.340 1.00 95.00 174 ASP A O 1
ATOM 1377 N N . VAL A 1 175 ? -10.626 -7.960 -9.102 1.00 96.12 175 VAL A N 1
ATOM 1378 C CA . VAL A 1 175 ? -11.188 -6.634 -9.345 1.00 96.12 175 VAL A CA 1
ATOM 1379 C C . VAL A 1 175 ? -10.619 -6.064 -10.638 1.00 96.12 175 VAL A C 1
ATOM 1381 O O . VAL A 1 175 ? -9.444 -6.229 -10.961 1.00 96.12 175 VAL A O 1
ATOM 1384 N N . THR A 1 176 ? -11.465 -5.395 -11.410 1.00 95.50 176 THR A N 1
ATOM 1385 C CA . THR A 1 176 ? -11.031 -4.616 -12.575 1.00 95.50 176 THR A CA 1
ATOM 1386 C C . THR A 1 176 ? -10.682 -3.188 -12.163 1.00 95.50 176 THR A C 1
ATOM 1388 O O . THR A 1 176 ? -11.172 -2.688 -11.152 1.00 95.50 176 THR A O 1
ATOM 1391 N N . VAL A 1 177 ? -9.883 -2.493 -12.978 1.00 94.56 177 VAL A N 1
ATOM 1392 C CA . VAL A 1 177 ? -9.573 -1.069 -12.753 1.00 94.56 177 VAL A CA 1
ATOM 1393 C C . VAL A 1 177 ? -10.849 -0.230 -12.663 1.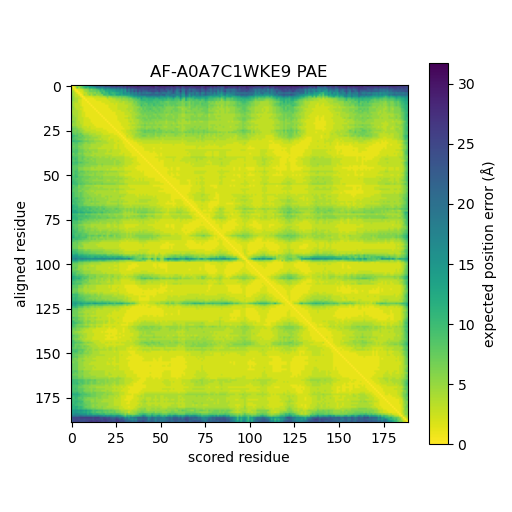00 94.56 177 VAL A C 1
ATOM 1395 O O . VAL A 1 177 ? -10.981 0.567 -11.746 1.00 94.56 177 VAL A O 1
ATOM 1398 N N . GLU A 1 178 ? -11.824 -0.472 -13.542 1.00 94.75 178 GLU A N 1
ATOM 1399 C CA . GLU A 1 178 ? -13.105 0.248 -13.544 1.00 94.75 178 GLU A CA 1
ATOM 1400 C C . GLU A 1 178 ? -13.882 0.060 -12.231 1.00 94.75 178 GLU A C 1
ATOM 1402 O O . GLU A 1 178 ? -14.400 1.022 -11.669 1.00 94.75 178 GLU A O 1
ATOM 140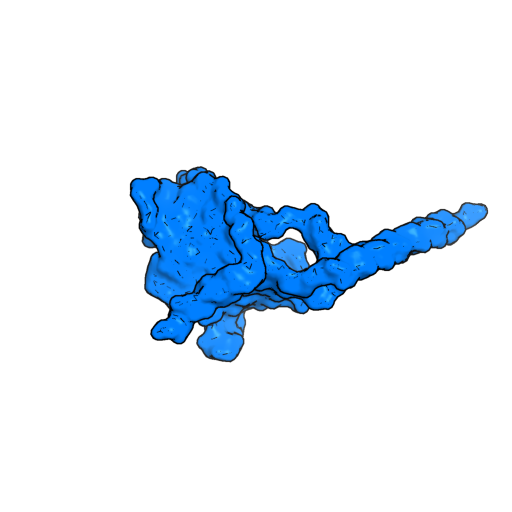7 N N . GLN A 1 179 ? -13.931 -1.168 -11.703 1.00 93.25 179 GLN A N 1
ATOM 1408 C CA . GLN A 1 179 ? -14.581 -1.444 -10.419 1.00 93.25 179 GLN A CA 1
ATOM 1409 C C . GLN A 1 179 ? -13.856 -0.760 -9.258 1.00 93.25 179 GLN A C 1
ATOM 1411 O O . GLN A 1 179 ? -14.507 -0.164 -8.403 1.00 93.25 179 GLN A O 1
ATOM 1416 N N . ALA A 1 180 ? -12.523 -0.822 -9.236 1.00 94.06 180 ALA A N 1
ATOM 1417 C CA . ALA A 1 180 ? -11.723 -0.183 -8.199 1.00 94.06 180 ALA A CA 1
ATOM 1418 C C . ALA A 1 180 ? -11.872 1.349 -8.227 1.00 94.06 180 ALA A C 1
ATOM 1420 O O . ALA A 1 180 ? -12.061 1.966 -7.181 1.00 94.06 180 ALA A O 1
ATOM 1421 N N . GLU A 1 181 ? -11.864 1.962 -9.414 1.00 92.19 181 GLU A N 1
ATOM 1422 C CA . GLU A 1 181 ? -12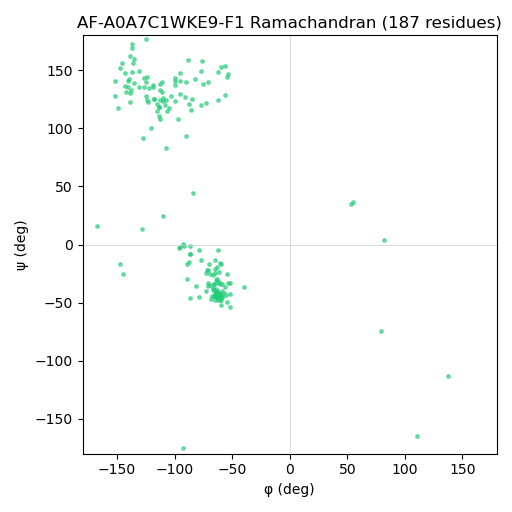.096 3.400 -9.596 1.00 92.19 181 GLU A CA 1
ATOM 1423 C C . GLU A 1 181 ? -13.516 3.811 -9.180 1.00 92.19 181 GLU A C 1
ATOM 1425 O O . GLU A 1 181 ? -13.689 4.829 -8.510 1.00 92.19 181 GLU A O 1
ATOM 1430 N N . ALA A 1 182 ? -14.533 3.008 -9.504 1.00 89.69 182 ALA A N 1
ATOM 1431 C CA . ALA A 1 182 ? -15.905 3.258 -9.063 1.00 89.69 182 ALA A CA 1
ATOM 1432 C C . ALA A 1 182 ? -16.069 3.140 -7.536 1.00 89.69 182 ALA A C 1
ATOM 1434 O O . ALA A 1 182 ? -16.872 3.857 -6.940 1.00 89.69 182 ALA A O 1
ATOM 1435 N N . ASP A 1 183 ? -15.326 2.241 -6.886 1.00 84.44 183 ASP A N 1
ATOM 1436 C CA . ASP A 1 183 ? -15.291 2.133 -5.424 1.00 84.44 183 ASP A CA 1
ATOM 1437 C C . ASP A 1 183 ? -14.547 3.324 -4.788 1.00 84.44 183 ASP A C 1
ATOM 1439 O O . ASP A 1 183 ? -14.939 3.797 -3.719 1.00 84.44 183 ASP A O 1
ATOM 1443 N N . ALA A 1 184 ? -13.525 3.868 -5.461 1.00 84.06 184 ALA A N 1
ATOM 1444 C CA . ALA A 1 184 ? -12.798 5.057 -5.014 1.00 84.06 184 ALA A CA 1
ATOM 1445 C C . ALA A 1 184 ? -13.716 6.286 -4.891 1.00 84.06 184 ALA A C 1
ATOM 1447 O O . ALA A 1 184 ? -13.666 6.988 -3.879 1.00 84.06 184 ALA A O 1
ATOM 1448 N N . THR A 1 185 ? -14.603 6.498 -5.863 1.00 81.31 185 THR A N 1
ATOM 1449 C CA . THR A 1 185 ? -15.440 7.706 -5.966 1.00 81.31 185 THR A CA 1
ATOM 1450 C C . THR A 1 185 ? -16.759 7.639 -5.189 1.00 81.31 185 THR A C 1
ATOM 1452 O O . THR A 1 185 ? -17.361 8.673 -4.919 1.00 81.31 185 THR A O 1
ATOM 1455 N N . ARG A 1 186 ? -17.210 6.453 -4.752 1.00 73.88 186 ARG A N 1
ATOM 1456 C CA . ARG A 1 186 ? -18.557 6.224 -4.177 1.00 73.88 186 ARG A CA 1
ATOM 1457 C C . ARG A 1 186 ? -18.889 6.978 -2.867 1.00 73.88 186 ARG A C 1
ATOM 1459 O O . ARG A 1 186 ? -20.008 6.853 -2.385 1.00 73.88 186 ARG A O 1
ATOM 1466 N N . ARG A 1 187 ? -17.961 7.717 -2.247 1.00 59.94 187 ARG A N 1
ATOM 1467 C CA . ARG A 1 187 ? -18.237 8.529 -1.034 1.00 59.94 187 ARG A CA 1
ATOM 1468 C C . ARG A 1 187 ? -17.784 9.990 -1.133 1.00 59.94 187 ARG A C 1
ATOM 1470 O O . ARG A 1 187 ? -17.711 10.662 -0.110 1.00 59.94 187 ARG A O 1
ATOM 1477 N N . GLU A 1 188 ? -17.450 10.473 -2.331 1.00 50.34 188 GLU A N 1
ATOM 1478 C CA . GLU A 1 188 ? -17.279 11.920 -2.559 1.00 50.34 188 GLU A CA 1
ATOM 1479 C C . GLU A 1 188 ? -18.634 12.651 -2.719 1.00 50.34 188 GLU A C 1
ATOM 1481 O O . GLU A 1 188 ? -18.661 13.879 -2.785 1.00 50.34 188 GLU A O 1
ATOM 1486 N N . GLU A 1 189 ? -19.750 11.906 -2.738 1.00 39.19 189 GLU A N 1
ATOM 1487 C CA . GLU A 1 189 ? -21.146 12.389 -2.711 1.00 39.19 189 GLU A CA 1
ATOM 1488 C C . GLU A 1 189 ? -21.777 12.259 -1.316 1.00 39.19 189 GLU A C 1
ATOM 1490 O O . GLU A 1 189 ? -22.538 13.180 -0.931 1.00 39.19 189 GLU A O 1
#